Protein AF-A0A4V1SZ25-F1 (afdb_monomer)

pLDDT: mean 74.47, std 23.06, range [23.5, 96.88]

Nearest PDB structures (foldseek):
  5lcy-assembly1_C  TM=5.190E-01  e=9.975E-01  Salmonella enterica subsp. enterica serovar Typhimurium
  5fmn-assembly1_B  TM=4.444E-01  e=2.512E+00  Synechocystis sp. PCC 6803

Sequence (237 aa):
VPKLGFADAVLAENELTQKPSNAILMDMVHHNPGLPKTESKFLEPSFLKANGYIETEGLLVKTKNANEELEYQIKFEELGFDLIKKRVKTANIPFFALLLFDALYIGLLISAVIGHDPFRQQLYWLGSLLLFSILTIITYQNRNKDVVYLTGGQKVLELLLEKPDSKTVNEFIDSIHYAMRQHYKNKFLSFDSDTSFELRVNQLKWLKEIKALTEEEYKELLNATKTDNVIGFYRSN

Structure (mmCIF, N/CA/C/O backbone):
data_AF-A0A4V1SZ25-F1
#
_entry.id   AF-A0A4V1SZ25-F1
#
loop_
_atom_site.group_PDB
_atom_site.id
_atom_site.type_symbol
_atom_site.label_atom_id
_atom_site.label_alt_id
_atom_site.label_comp_id
_atom_site.label_asym_id
_atom_site.label_entity_id
_atom_site.label_seq_id
_atom_site.pdbx_PDB_ins_code
_atom_site.Cartn_x
_atom_site.Cartn_y
_atom_site.Cartn_z
_atom_site.occupancy
_atom_site.B_iso_or_equiv
_atom_site.auth_seq_id
_atom_site.auth_comp_id
_atom_site.auth_asym_id
_atom_site.auth_atom_id
_atom_site.pdbx_PDB_model_num
ATOM 1 N N . VAL A 1 1 ? -57.106 -53.049 -28.875 1.00 43.12 1 VAL A N 1
ATOM 2 C CA . VAL A 1 1 ? -56.523 -54.391 -28.638 1.00 43.12 1 VAL A CA 1
ATOM 3 C C . VAL A 1 1 ? -55.084 -54.203 -28.166 1.00 43.12 1 VAL A C 1
ATOM 5 O O . VAL A 1 1 ? -54.310 -53.643 -28.932 1.00 43.12 1 VAL A O 1
ATOM 8 N N . PRO A 1 2 ? -54.762 -54.545 -26.906 1.00 47.62 2 PRO A N 1
ATOM 9 C CA . PRO A 1 2 ? -53.464 -54.306 -26.270 1.00 47.62 2 PRO A CA 1
ATOM 10 C C . PRO A 1 2 ? -52.580 -55.569 -26.233 1.00 47.62 2 PRO A C 1
ATOM 12 O O . PRO A 1 2 ? -53.101 -56.680 -26.282 1.00 47.62 2 PRO A O 1
ATOM 15 N N . LYS A 1 3 ? -51.266 -55.390 -26.052 1.00 41.84 3 LYS A N 1
ATOM 16 C CA . LYS A 1 3 ? -50.340 -56.281 -25.310 1.00 41.84 3 LYS A CA 1
ATOM 17 C C . LYS A 1 3 ? -49.257 -55.355 -24.726 1.00 41.84 3 LYS A C 1
ATOM 19 O O . LYS A 1 3 ? -48.569 -54.715 -25.509 1.00 41.84 3 LYS A O 1
ATOM 24 N N . LEU A 1 4 ? -49.243 -54.967 -23.447 1.00 39.25 4 LEU A N 1
ATOM 25 C CA . LEU A 1 4 ? -49.003 -55.711 -22.195 1.00 39.25 4 LEU A CA 1
ATOM 26 C C . LEU A 1 4 ? -47.697 -56.521 -22.188 1.00 39.25 4 LEU A C 1
ATOM 28 O O . LEU A 1 4 ? -47.561 -57.496 -22.921 1.00 39.25 4 LEU A O 1
ATOM 32 N N . GLY A 1 5 ? -46.796 -56.091 -21.299 1.00 32.38 5 GLY A N 1
ATOM 33 C CA . GLY A 1 5 ? -45.536 -56.722 -20.909 1.00 32.38 5 GLY A CA 1
ATOM 34 C C . GLY A 1 5 ? -44.882 -55.975 -19.734 1.00 32.38 5 GLY A C 1
ATOM 35 O O . GLY A 1 5 ? -43.822 -55.388 -19.897 1.00 32.38 5 GLY A O 1
ATOM 36 N N . PHE A 1 6 ? -45.575 -55.944 -18.585 1.00 36.75 6 PHE A N 1
ATOM 37 C CA . PHE A 1 6 ? -44.983 -55.958 -17.226 1.00 36.75 6 PHE A CA 1
ATOM 38 C C . PHE A 1 6 ? -44.259 -57.318 -17.050 1.00 36.75 6 PHE A C 1
ATOM 40 O O . PHE A 1 6 ? -44.624 -58.251 -17.759 1.00 36.75 6 PHE A O 1
ATOM 47 N N . ALA A 1 7 ? -43.291 -57.607 -16.183 1.00 33.75 7 ALA A N 1
ATOM 48 C CA . ALA A 1 7 ? -42.649 -57.035 -14.999 1.00 33.75 7 ALA A CA 1
ATOM 49 C C . ALA A 1 7 ? -41.209 -57.645 -14.976 1.00 33.75 7 ALA A C 1
ATOM 51 O O . ALA A 1 7 ? -40.905 -58.510 -15.791 1.00 33.75 7 ALA A O 1
ATOM 52 N N . ASP A 1 8 ? -40.227 -57.172 -14.214 1.00 33.75 8 ASP A N 1
ATOM 53 C CA . ASP A 1 8 ? -40.052 -57.566 -12.815 1.00 33.75 8 ASP A CA 1
ATOM 54 C C . ASP A 1 8 ? -39.017 -56.664 -12.132 1.00 33.75 8 ASP A C 1
ATOM 56 O O . ASP A 1 8 ? -37.932 -56.399 -12.651 1.00 33.75 8 ASP A O 1
ATOM 60 N N . ALA A 1 9 ? -39.378 -56.226 -10.932 1.00 37.88 9 ALA A N 1
ATOM 61 C CA . ALA A 1 9 ? -38.520 -55.580 -9.958 1.00 37.88 9 ALA A CA 1
ATOM 62 C C . ALA A 1 9 ? -38.383 -56.521 -8.757 1.00 37.88 9 ALA A C 1
ATOM 64 O O . ALA A 1 9 ? -39.400 -56.825 -8.145 1.00 37.88 9 ALA A O 1
ATOM 65 N N . VAL A 1 10 ? -37.161 -56.931 -8.400 1.00 35.94 10 VAL A N 1
ATOM 66 C CA . VAL A 1 10 ? -36.773 -57.466 -7.074 1.00 35.94 10 VAL A CA 1
ATOM 67 C C . VAL A 1 10 ? -35.264 -57.190 -6.923 1.00 35.94 10 VAL A C 1
ATOM 69 O O . VAL A 1 10 ? -34.466 -57.710 -7.692 1.00 35.94 10 VAL A O 1
ATOM 72 N N . LEU A 1 11 ? -34.865 -56.138 -6.199 1.00 34.84 11 LEU A N 1
ATOM 73 C CA . LEU A 1 11 ? -34.382 -56.165 -4.805 1.00 34.84 11 LEU A CA 1
ATOM 74 C C . LEU A 1 11 ? -33.210 -57.130 -4.540 1.00 34.84 11 LEU A C 1
ATOM 76 O O . LEU A 1 11 ? -33.410 -58.332 -4.405 1.00 34.84 11 LEU A O 1
ATOM 80 N N . ALA A 1 12 ? -32.020 -56.561 -4.329 1.00 34.03 12 ALA A N 1
ATOM 81 C CA . ALA A 1 12 ? -31.024 -57.087 -3.396 1.00 34.03 12 ALA A CA 1
ATOM 82 C C . ALA A 1 12 ? -30.136 -55.935 -2.888 1.00 34.03 12 ALA A C 1
ATOM 84 O O . ALA A 1 12 ? -29.448 -55.268 -3.660 1.00 34.03 12 ALA A O 1
ATOM 85 N N . GLU A 1 13 ? -30.231 -55.686 -1.583 1.00 31.88 13 GLU A N 1
ATOM 86 C CA . GLU A 1 13 ? -29.345 -54.846 -0.776 1.00 31.88 13 GLU A CA 1
ATOM 87 C C . GLU A 1 13 ? -27.952 -55.478 -0.600 1.00 31.88 13 GLU A C 1
ATOM 89 O O . GLU A 1 13 ? -27.781 -56.684 -0.763 1.00 31.88 13 GLU A O 1
ATOM 94 N N . ASN A 1 14 ? -27.022 -54.641 -0.121 1.00 30.67 14 ASN A N 1
ATOM 95 C CA . ASN A 1 14 ? -25.716 -54.944 0.476 1.00 30.67 14 ASN A CA 1
ATOM 96 C C . ASN A 1 14 ? -24.579 -55.373 -0.464 1.00 30.67 14 ASN A C 1
ATOM 98 O O . ASN A 1 14 ? -24.452 -56.533 -0.824 1.00 30.67 14 ASN A O 1
ATOM 102 N N . GLU A 1 15 ? -23.622 -54.463 -0.677 1.00 33.19 15 GLU A N 1
ATOM 103 C CA . GLU A 1 15 ? -22.369 -54.563 0.082 1.00 33.19 15 GLU A CA 1
ATOM 104 C C . GLU A 1 15 ? -21.590 -53.241 0.108 1.00 33.19 15 GLU A C 1
ATOM 106 O O . GLU A 1 15 ? -21.398 -52.538 -0.884 1.00 33.19 15 GLU A O 1
ATOM 111 N N . LEU A 1 16 ? -21.176 -52.911 1.325 1.00 33.03 16 LEU A N 1
ATOM 112 C CA . LEU A 1 16 ? -20.435 -51.743 1.743 1.00 33.03 16 LEU A CA 1
ATOM 113 C C . LEU A 1 16 ? -18.947 -52.119 1.727 1.00 33.03 16 LEU A C 1
ATOM 115 O O . LEU A 1 16 ? -18.490 -52.834 2.613 1.00 33.03 16 LEU A O 1
ATOM 119 N N . THR A 1 17 ? -18.167 -51.623 0.767 1.00 33.00 17 THR A N 1
ATOM 120 C CA . THR A 1 17 ? -16.698 -51.653 0.874 1.00 33.00 17 THR A CA 1
ATOM 121 C C . THR A 1 17 ? -16.134 -50.256 0.703 1.00 33.00 17 THR A C 1
ATOM 123 O O . THR A 1 17 ? -16.034 -49.710 -0.396 1.00 33.00 17 THR A O 1
ATOM 126 N N . GLN A 1 18 ? -15.781 -49.692 1.854 1.00 33.16 18 GLN A N 1
ATOM 127 C CA . GLN A 1 18 ? -14.988 -48.490 2.029 1.00 33.16 18 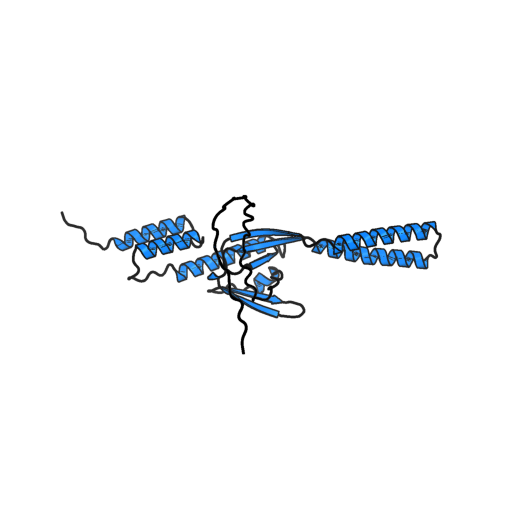GLN A CA 1
ATOM 128 C C . GLN A 1 18 ? -13.673 -48.577 1.241 1.00 33.16 18 GLN A C 1
ATOM 130 O O . GLN A 1 18 ? -12.928 -49.550 1.352 1.00 33.16 18 GLN A O 1
ATOM 135 N N . LYS A 1 19 ? -13.336 -47.502 0.526 1.00 31.38 19 LYS A N 1
ATOM 136 C CA . LYS A 1 19 ? -11.961 -47.194 0.122 1.00 31.38 19 LYS A CA 1
ATOM 137 C C . LYS A 1 19 ? -11.691 -45.718 0.436 1.00 31.38 19 LYS A C 1
ATOM 139 O O . LYS A 1 19 ? -12.483 -44.873 0.018 1.00 31.38 19 LYS A O 1
ATOM 144 N N . PRO A 1 20 ? -10.621 -45.382 1.178 1.00 30.28 20 PRO A N 1
ATOM 145 C CA . PRO A 1 20 ? -10.363 -44.013 1.594 1.00 30.28 20 PRO A CA 1
ATOM 146 C C . PRO A 1 20 ? -9.730 -43.254 0.426 1.00 30.28 20 PRO A C 1
ATOM 148 O O . PRO A 1 20 ? -8.616 -43.562 0.008 1.00 30.28 20 PRO A O 1
ATOM 151 N N . SER A 1 21 ? -10.440 -42.269 -0.120 1.00 29.73 21 SER A N 1
ATOM 152 C CA . SER A 1 21 ? -9.853 -41.308 -1.052 1.00 29.73 21 SER A CA 1
ATOM 153 C C . SER A 1 21 ? -9.716 -39.976 -0.338 1.00 29.73 21 SER A C 1
ATOM 155 O O . SER A 1 21 ? -10.693 -39.256 -0.170 1.00 29.73 21 SER A O 1
ATOM 157 N N . ASN A 1 22 ? -8.490 -39.726 0.119 1.00 30.81 22 ASN A N 1
ATOM 158 C CA . ASN A 1 22 ? -7.881 -38.438 0.436 1.00 30.81 22 ASN A CA 1
ATOM 159 C C . ASN A 1 22 ? -8.825 -37.231 0.370 1.00 30.81 22 ASN A C 1
ATOM 161 O O . ASN A 1 22 ? -9.164 -36.739 -0.707 1.00 30.81 22 ASN A O 1
ATOM 165 N N . ALA A 1 23 ? -9.170 -36.728 1.554 1.00 28.98 23 ALA A N 1
ATOM 166 C CA . ALA A 1 23 ? -9.721 -35.402 1.740 1.00 28.98 23 ALA A CA 1
ATOM 167 C C . ALA A 1 23 ? -8.756 -34.365 1.145 1.00 28.98 23 ALA A C 1
ATOM 169 O O . ALA A 1 23 ? -7.731 -34.034 1.737 1.00 28.98 23 ALA A O 1
ATOM 170 N N . ILE A 1 24 ? -9.091 -33.849 -0.035 1.00 27.38 24 ILE A N 1
ATOM 171 C CA . ILE A 1 24 ? -8.625 -32.535 -0.460 1.00 27.38 24 ILE A CA 1
ATOM 172 C C . ILE A 1 24 ? -9.657 -31.568 0.099 1.00 27.38 24 ILE A C 1
ATOM 174 O O . ILE A 1 24 ? -10.753 -31.418 -0.436 1.00 27.38 24 ILE A O 1
ATOM 178 N N . LEU A 1 25 ? -9.308 -30.972 1.234 1.00 23.50 25 LEU A N 1
ATOM 179 C CA . LEU A 1 25 ? -10.005 -29.833 1.801 1.00 23.50 25 LEU A CA 1
ATOM 180 C C . LEU A 1 25 ? -9.817 -28.681 0.805 1.00 23.50 25 LEU A C 1
ATOM 182 O O . LEU A 1 25 ? -8.794 -28.002 0.802 1.00 23.50 25 LEU A O 1
ATOM 186 N N . MET A 1 26 ? -10.758 -28.549 -0.133 1.00 23.81 26 MET A N 1
ATOM 187 C CA . MET A 1 26 ? -10.881 -27.349 -0.947 1.00 23.81 26 MET A CA 1
ATOM 188 C C . MET A 1 26 ? -11.307 -26.233 -0.005 1.00 23.81 26 MET A C 1
ATOM 190 O O . MET A 1 26 ? -12.474 -26.128 0.370 1.00 23.81 26 MET A O 1
ATOM 194 N N . ASP A 1 27 ? -10.328 -25.433 0.398 1.00 24.38 27 ASP A N 1
ATOM 195 C CA . ASP A 1 27 ? -10.550 -24.148 1.032 1.00 24.38 27 ASP A CA 1
ATOM 196 C C . ASP A 1 27 ? -11.267 -23.254 0.011 1.00 24.38 27 ASP A C 1
ATOM 198 O O . ASP A 1 27 ? -10.668 -22.662 -0.892 1.00 24.38 27 ASP A O 1
ATOM 202 N N . MET A 1 28 ? -12.599 -23.268 0.070 1.00 23.69 28 MET A N 1
ATOM 203 C CA . MET A 1 28 ? -13.446 -22.359 -0.682 1.00 23.69 28 MET A CA 1
ATOM 204 C C . MET A 1 28 ? -13.304 -20.976 -0.055 1.00 23.69 28 MET A C 1
ATOM 206 O O . MET A 1 28 ? -14.140 -20.539 0.731 1.00 23.69 28 MET A O 1
ATOM 210 N N . VAL A 1 29 ? -12.248 -20.260 -0.441 1.00 28.73 29 VAL A N 1
ATOM 211 C CA . VAL A 1 29 ? -12.205 -18.805 -0.309 1.00 28.73 29 VAL A CA 1
ATOM 212 C C . VAL A 1 29 ? -13.372 -18.285 -1.138 1.00 28.73 29 VAL A C 1
ATOM 214 O O . VAL A 1 29 ? -13.291 -18.275 -2.367 1.00 28.73 29 VAL A O 1
ATOM 217 N N . HIS A 1 30 ? -14.473 -17.912 -0.482 1.00 28.80 30 HIS A N 1
ATOM 218 C CA . HIS A 1 30 ? -15.632 -17.295 -1.118 1.00 28.80 30 HIS A CA 1
ATOM 219 C C . HIS A 1 30 ? -15.185 -16.060 -1.909 1.00 28.80 30 HIS A C 1
ATOM 221 O O . HIS A 1 30 ? -15.056 -14.955 -1.388 1.00 28.80 30 HIS A O 1
ATOM 227 N N . HIS A 1 31 ? -14.922 -16.269 -3.196 1.00 32.03 31 HIS A N 1
ATOM 228 C CA . HIS A 1 31 ? -14.740 -15.214 -4.169 1.00 32.03 31 HIS A CA 1
ATOM 229 C C . HIS A 1 31 ? -16.127 -14.654 -4.438 1.00 32.03 31 HIS A C 1
ATOM 231 O O . HIS A 1 31 ? -16.944 -15.316 -5.070 1.00 32.03 31 HIS A O 1
ATOM 237 N N . ASN A 1 32 ? -16.401 -13.462 -3.916 1.00 34.53 32 ASN A N 1
ATOM 238 C CA . ASN A 1 32 ? -17.619 -12.723 -4.213 1.00 34.53 32 ASN A CA 1
ATOM 239 C C . ASN A 1 32 ? -17.599 -12.319 -5.709 1.00 34.53 32 ASN A C 1
ATOM 241 O O . ASN A 1 32 ? -16.815 -11.441 -6.080 1.00 34.53 32 ASN A O 1
ATOM 245 N N . PRO A 1 33 ? -18.387 -12.957 -6.598 1.00 32.88 33 PRO A N 1
ATOM 246 C CA . PRO A 1 33 ? -18.196 -12.886 -8.046 1.00 32.88 33 PRO A CA 1
ATOM 247 C C . PRO A 1 33 ? -19.010 -11.742 -8.676 1.00 32.88 33 PRO A C 1
ATOM 249 O O . PRO A 1 33 ? -19.675 -11.936 -9.691 1.00 32.88 33 PRO A O 1
ATOM 252 N N . GLY A 1 34 ? -18.997 -10.556 -8.060 1.00 32.56 34 GLY A N 1
ATOM 253 C CA . GLY A 1 34 ? -19.865 -9.443 -8.472 1.00 32.56 34 GLY A CA 1
ATOM 254 C C . GLY A 1 34 ? -19.295 -8.036 -8.315 1.00 32.56 34 GLY A C 1
ATOM 255 O O . GLY A 1 34 ? -19.927 -7.086 -8.766 1.00 32.56 34 GLY A O 1
ATOM 256 N N . LEU A 1 35 ? -18.112 -7.871 -7.721 1.00 34.12 35 LEU A N 1
ATOM 257 C CA . LEU A 1 35 ? -17.427 -6.580 -7.721 1.00 34.12 35 LEU A CA 1
ATOM 258 C C . LEU A 1 35 ? -16.406 -6.585 -8.862 1.00 34.12 35 LEU A C 1
ATOM 260 O O . LEU A 1 35 ? -15.679 -7.577 -8.999 1.00 34.12 35 LEU A O 1
ATOM 264 N N . PRO A 1 36 ? -16.337 -5.529 -9.702 1.00 30.47 36 PRO A N 1
ATOM 265 C CA . PRO A 1 36 ? -15.218 -5.393 -10.621 1.00 30.47 36 PRO A CA 1
ATOM 266 C C . PRO A 1 36 ? -13.950 -5.565 -9.792 1.00 30.47 36 PRO A C 1
ATOM 268 O O . PRO A 1 36 ? -13.885 -5.058 -8.672 1.00 30.47 36 PRO A O 1
ATOM 271 N N . LYS A 1 37 ? -12.975 -6.320 -10.310 1.00 35.06 37 LYS A N 1
ATOM 272 C CA . LYS A 1 37 ? -11.618 -6.310 -9.765 1.00 35.06 37 LYS A CA 1
ATOM 273 C C . LYS A 1 37 ? -11.200 -4.846 -9.754 1.00 35.06 37 LYS A C 1
ATOM 275 O O . LYS A 1 37 ? -10.766 -4.329 -10.780 1.00 35.06 37 LYS A O 1
ATOM 280 N N . THR A 1 38 ? -11.397 -4.160 -8.637 1.00 35.50 38 THR A N 1
ATOM 281 C CA . THR A 1 38 ? -10.770 -2.884 -8.386 1.00 35.50 38 THR A CA 1
ATOM 282 C C . THR A 1 38 ? -9.312 -3.257 -8.292 1.00 35.50 38 THR A C 1
ATOM 284 O O . THR A 1 38 ? -8.837 -3.744 -7.272 1.00 35.50 38 THR A O 1
ATOM 287 N N . GLU A 1 39 ? -8.629 -3.159 -9.431 1.00 31.80 39 GLU A N 1
ATOM 288 C CA . GLU A 1 39 ? -7.191 -3.015 -9.460 1.00 31.80 39 GLU A CA 1
ATOM 289 C C . GLU A 1 39 ? -6.908 -1.847 -8.521 1.00 31.80 39 GLU A C 1
ATOM 291 O O . GLU A 1 39 ? -7.087 -0.685 -8.883 1.00 31.80 39 GLU A O 1
ATOM 296 N N . SER A 1 40 ? -6.571 -2.166 -7.279 1.00 40.75 40 SER A N 1
ATOM 297 C CA . SER A 1 40 ? -6.056 -1.282 -6.246 1.00 40.75 40 SER A CA 1
ATOM 298 C C . SER A 1 40 ? -4.740 -0.717 -6.759 1.00 40.75 40 SER A C 1
ATOM 300 O O . SER A 1 40 ? -3.636 -1.156 -6.441 1.00 40.75 40 SER A O 1
ATOM 302 N N . LYS A 1 41 ? -4.862 0.232 -7.681 1.00 46.72 41 LYS A N 1
ATOM 303 C CA . LYS A 1 41 ? -3.744 0.881 -8.335 1.00 46.72 41 LYS A CA 1
ATOM 304 C C . LYS A 1 41 ? -3.167 1.887 -7.358 1.00 46.72 41 LYS A C 1
ATOM 306 O O . LYS A 1 41 ? -3.647 3.005 -7.237 1.00 46.72 41 LYS A O 1
ATOM 311 N N . PHE A 1 42 ? -2.137 1.405 -6.668 1.00 49.22 42 PHE A N 1
ATOM 312 C CA . PHE A 1 42 ? -0.990 2.135 -6.143 1.00 49.22 42 PHE A CA 1
ATOM 313 C C . PHE A 1 42 ? -1.277 3.597 -5.785 1.00 49.22 42 PHE A C 1
ATOM 315 O O . PHE A 1 42 ? -1.033 4.503 -6.581 1.00 49.22 42 PHE A O 1
ATOM 322 N N . LEU A 1 43 ? -1.739 3.826 -4.558 1.00 50.78 43 LEU A N 1
ATOM 323 C CA . LEU A 1 43 ? -1.798 5.170 -3.997 1.00 50.78 43 LEU A CA 1
ATOM 324 C C . LEU A 1 43 ? -0.362 5.646 -3.745 1.00 50.78 43 LEU A C 1
ATOM 326 O O . LEU A 1 43 ? 0.340 5.078 -2.910 1.00 50.78 43 LEU A O 1
ATOM 330 N N . GLU A 1 44 ? 0.101 6.647 -4.498 1.00 48.62 44 GLU A N 1
ATOM 331 C CA . GLU A 1 44 ? 1.373 7.325 -4.230 1.00 48.62 44 GLU A CA 1
ATOM 332 C C . GLU A 1 44 ? 1.206 8.252 -3.006 1.00 48.62 44 GLU A C 1
ATOM 334 O O . GLU A 1 44 ? 0.376 9.149 -3.030 1.00 48.62 44 GLU A O 1
ATOM 339 N N . PRO A 1 45 ? 1.970 8.116 -1.915 1.00 45.16 45 PRO A N 1
ATOM 340 C CA . PRO A 1 45 ? 1.767 8.927 -0.709 1.00 45.16 45 PRO A CA 1
ATOM 341 C C . PRO A 1 45 ? 2.184 10.397 -0.784 1.00 45.16 45 PRO A C 1
ATOM 343 O O . PRO A 1 45 ? 1.736 11.187 0.045 1.00 45.16 45 PRO A O 1
ATOM 346 N N . SER A 1 46 ? 2.937 10.818 -1.806 1.00 44.06 46 SER A N 1
ATOM 347 C CA . SER A 1 46 ? 3.041 12.244 -2.159 1.00 44.06 46 SER A CA 1
ATOM 348 C C . SER A 1 46 ? 1.673 12.829 -2.548 1.00 44.06 46 SER A C 1
ATOM 350 O O . SER A 1 46 ? 1.430 14.015 -2.343 1.00 44.06 46 SER A O 1
ATOM 352 N N . PHE A 1 47 ? 0.755 11.984 -3.025 1.00 46.66 47 PHE A N 1
ATOM 353 C CA . PHE A 1 47 ? -0.656 12.288 -3.248 1.00 46.66 47 PHE A CA 1
ATOM 354 C C . PHE A 1 47 ? -1.479 12.202 -1.950 1.00 46.66 47 PHE A C 1
ATOM 356 O O . PHE A 1 47 ? -2.437 12.947 -1.795 1.00 46.66 47 PHE A O 1
ATOM 363 N N . LEU A 1 48 ? -1.105 11.359 -0.980 1.00 50.91 48 LEU A N 1
ATOM 364 C CA . LEU A 1 48 ? -1.870 11.152 0.263 1.00 50.91 48 LEU A CA 1
ATOM 365 C C . LEU A 1 48 ? -1.806 12.344 1.227 1.00 50.91 48 LEU A C 1
ATOM 367 O O . LEU A 1 48 ? -2.794 12.625 1.895 1.00 50.91 48 LEU A O 1
ATOM 371 N N . LYS A 1 49 ? -0.711 13.116 1.237 1.00 48.81 49 LYS A N 1
ATOM 372 C CA . LYS A 1 49 ? -0.635 14.363 2.024 1.00 48.81 49 LYS A CA 1
ATOM 373 C C . LYS A 1 49 ? -1.445 15.521 1.413 1.00 48.81 49 LYS A C 1
ATOM 375 O O . LYS A 1 49 ? -1.741 16.481 2.115 1.00 48.81 49 LYS A O 1
ATOM 380 N N . ALA A 1 50 ? -1.788 15.433 0.124 1.00 44.03 50 ALA A N 1
ATOM 381 C CA . ALA A 1 50 ? -2.539 16.456 -0.607 1.00 44.03 50 ALA A CA 1
ATOM 382 C C . ALA A 1 50 ? -4.011 16.074 -0.876 1.00 44.03 50 ALA A C 1
ATOM 384 O O . ALA A 1 50 ? -4.838 16.970 -0.987 1.00 44.03 50 ALA A O 1
ATOM 385 N N . ASN A 1 51 ? -4.339 14.776 -0.967 1.00 44.94 51 ASN A N 1
ATOM 386 C CA . ASN A 1 51 ? -5.628 14.278 -1.474 1.00 44.94 51 ASN A CA 1
ATOM 387 C C . ASN A 1 51 ? -6.218 13.077 -0.701 1.00 44.94 51 ASN A C 1
ATOM 389 O O . ASN A 1 51 ? -7.319 12.639 -1.034 1.00 44.94 51 ASN A O 1
ATOM 393 N N . GLY A 1 52 ? -5.509 12.507 0.284 1.00 53.72 52 GLY A N 1
ATOM 394 C CA . GLY A 1 52 ? -6.040 11.457 1.159 1.00 53.72 52 GLY A CA 1
ATOM 395 C C . GLY A 1 52 ? -6.684 12.087 2.387 1.00 53.72 52 GLY A C 1
ATOM 396 O O . GLY A 1 52 ? -5.998 12.356 3.371 1.00 53.72 52 GLY A O 1
ATOM 397 N N . TYR A 1 53 ? -7.985 12.365 2.327 1.00 67.62 53 TYR A N 1
ATOM 398 C CA . TYR A 1 53 ? -8.695 12.953 3.459 1.00 67.62 53 TYR A CA 1
ATOM 399 C C . TYR A 1 53 ? -9.081 11.833 4.429 1.00 67.62 53 TYR A C 1
ATOM 401 O O . TYR A 1 53 ? -9.917 10.981 4.123 1.00 67.62 53 TYR A O 1
ATOM 409 N N . ILE A 1 54 ? -8.419 11.808 5.588 1.00 77.81 54 ILE A N 1
ATOM 410 C CA . ILE A 1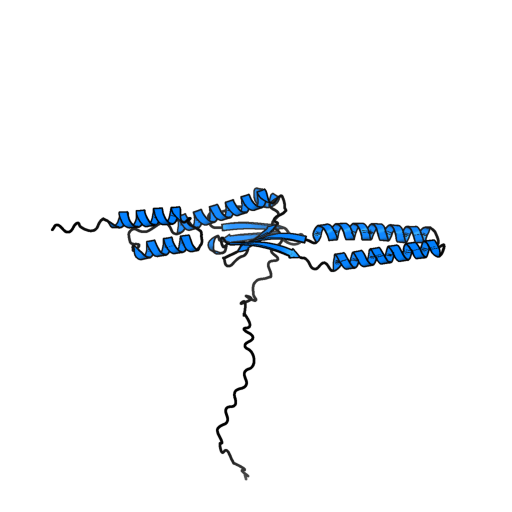 54 ? -8.905 11.064 6.750 1.00 77.81 54 ILE A CA 1
ATOM 411 C C . ILE A 1 54 ? -10.108 11.849 7.268 1.00 77.81 54 ILE A C 1
ATOM 413 O O . ILE A 1 54 ? -9.958 12.943 7.813 1.00 77.81 54 ILE A O 1
ATOM 417 N N . GLU A 1 55 ? -11.296 11.311 7.044 1.00 81.75 55 GLU A N 1
ATOM 418 C CA . GLU A 1 55 ? -12.545 11.873 7.537 1.00 81.75 55 GLU A CA 1
ATOM 419 C C . GLU A 1 55 ? -12.913 11.236 8.880 1.00 81.75 55 GLU A C 1
ATOM 421 O O . GLU A 1 55 ? -12.229 10.344 9.384 1.00 81.75 55 GLU A O 1
ATOM 426 N N . THR A 1 56 ? -13.997 11.704 9.495 1.00 80.50 56 THR A N 1
ATOM 427 C CA . THR A 1 56 ? -14.436 11.208 10.805 1.00 80.50 56 THR A CA 1
ATOM 428 C C . THR A 1 56 ? -14.886 9.751 10.769 1.00 80.50 56 THR A C 1
ATOM 430 O O . THR A 1 56 ? -14.658 9.036 11.736 1.00 80.50 56 THR A O 1
ATOM 433 N N . GLU A 1 57 ? -15.499 9.310 9.668 1.00 83.75 57 GLU A N 1
ATOM 434 C CA . GLU A 1 57 ? -16.111 7.977 9.548 1.00 83.75 57 GLU A CA 1
ATOM 435 C C . GLU A 1 57 ? -15.361 7.042 8.586 1.00 83.75 57 GLU A C 1
ATOM 437 O O . GLU A 1 57 ? -15.681 5.854 8.473 1.00 83.75 57 GLU A O 1
ATOM 442 N N . GLY A 1 58 ? -14.364 7.556 7.867 1.00 86.88 58 GLY A N 1
ATOM 443 C CA . GLY A 1 58 ? -13.685 6.781 6.844 1.00 86.88 58 GLY A CA 1
ATOM 444 C C . GLY A 1 58 ? -12.511 7.484 6.185 1.00 86.88 58 GLY A C 1
ATOM 445 O O . GLY A 1 58 ? -12.111 8.593 6.532 1.00 86.88 58 GLY A O 1
ATOM 446 N N . LEU A 1 59 ? -11.952 6.793 5.203 1.00 86.75 59 LEU A N 1
ATOM 447 C CA . LEU A 1 59 ? -10.848 7.243 4.380 1.00 86.75 59 LEU A CA 1
ATOM 448 C C . LEU A 1 59 ? -11.355 7.548 2.972 1.00 86.75 59 LEU A C 1
ATOM 450 O O . LEU A 1 59 ? -11.844 6.651 2.280 1.00 86.75 59 LEU A O 1
ATOM 454 N N . LEU A 1 60 ? -11.199 8.793 2.529 1.00 84.50 60 LEU A N 1
ATOM 455 C CA . LEU A 1 60 ? -11.474 9.176 1.151 1.00 84.50 60 LEU A CA 1
ATOM 456 C C . LEU A 1 60 ? -10.264 8.846 0.274 1.00 84.50 60 LEU A C 1
ATOM 458 O O . LEU A 1 60 ? -9.157 9.348 0.485 1.00 84.50 60 LEU A O 1
ATOM 462 N N . VAL A 1 61 ? -10.481 7.993 -0.720 1.00 81.56 61 VAL A N 1
ATOM 463 C CA . VAL A 1 61 ? -9.452 7.516 -1.637 1.00 81.56 61 VAL A CA 1
ATOM 464 C C . VAL A 1 61 ? -9.756 8.026 -3.038 1.00 81.56 61 VAL A C 1
ATOM 466 O O . VAL A 1 61 ? -10.769 7.676 -3.641 1.00 81.56 61 VAL A O 1
ATOM 469 N N . LYS A 1 62 ? -8.842 8.836 -3.575 1.00 76.69 62 LYS A N 1
ATOM 470 C CA . LYS A 1 62 ? -8.874 9.307 -4.963 1.00 76.69 62 LYS A CA 1
ATOM 471 C C . LYS A 1 62 ? -7.790 8.598 -5.764 1.00 76.69 62 LYS A C 1
ATOM 473 O O . LYS A 1 62 ? -6.613 8.650 -5.414 1.00 76.69 62 LYS A O 1
ATOM 478 N N . THR A 1 63 ? -8.188 7.950 -6.848 1.00 73.88 63 THR A N 1
ATOM 479 C CA . THR A 1 63 ? -7.298 7.280 -7.799 1.00 73.88 63 THR A CA 1
ATOM 480 C C . THR A 1 63 ? -7.476 7.902 -9.173 1.00 73.88 63 THR A C 1
ATOM 482 O O . THR A 1 63 ? -8.597 8.095 -9.635 1.00 73.88 63 THR A O 1
ATOM 485 N N . LYS A 1 64 ? -6.367 8.225 -9.839 1.00 72.50 64 LYS A N 1
ATOM 486 C CA . LYS A 1 64 ? -6.379 8.789 -11.188 1.00 72.50 64 LYS A CA 1
ATOM 487 C C . LYS A 1 64 ? -5.665 7.849 -12.147 1.00 72.50 64 LYS A C 1
ATOM 489 O O . LYS A 1 64 ? -4.466 7.617 -12.025 1.00 72.50 64 LYS A O 1
ATOM 494 N N . ASN A 1 65 ? -6.410 7.333 -13.112 1.00 70.00 65 ASN A N 1
ATOM 495 C CA . ASN A 1 65 ? -5.916 6.574 -14.248 1.00 70.00 65 ASN A CA 1
ATOM 496 C C . ASN A 1 65 ? -5.945 7.433 -15.515 1.00 70.00 65 ASN A C 1
ATOM 498 O O . ASN A 1 65 ? -6.620 8.456 -15.584 1.00 70.00 65 ASN A O 1
ATOM 502 N N . ALA A 1 66 ? -5.240 6.976 -16.554 1.00 75.00 66 ALA A N 1
ATOM 503 C CA . ALA A 1 66 ? -5.276 7.612 -17.873 1.00 75.00 66 ALA A CA 1
ATOM 504 C C . ALA A 1 66 ? -6.695 7.670 -18.475 1.00 75.00 66 ALA A C 1
ATOM 506 O O . ALA A 1 66 ? -6.973 8.554 -19.278 1.00 75.00 66 ALA A O 1
ATOM 507 N N . ASN A 1 67 ? -7.574 6.749 -18.065 1.00 75.06 67 ASN A N 1
ATOM 508 C CA . ASN A 1 67 ? -8.934 6.630 -18.589 1.00 75.06 67 ASN A CA 1
ATOM 509 C C . ASN A 1 67 ? -10.015 7.104 -17.607 1.00 75.06 67 ASN A C 1
ATOM 511 O O . ASN A 1 67 ? -11.102 7.455 -18.050 1.00 75.06 67 ASN A O 1
ATOM 515 N N . GLU A 1 68 ? -9.750 7.090 -16.297 1.00 73.62 68 GLU A N 1
ATOM 516 C CA . GLU A 1 68 ? -10.780 7.297 -15.272 1.00 73.62 68 GLU A CA 1
ATOM 517 C C . GLU A 1 68 ? -10.198 7.957 -14.022 1.00 73.62 68 GLU A C 1
ATOM 519 O O . GLU A 1 68 ? -9.095 7.626 -13.589 1.00 73.62 68 GLU A O 1
ATOM 524 N N . GLU A 1 69 ? -10.962 8.859 -13.416 1.00 80.69 69 GLU A N 1
ATOM 525 C CA . GLU A 1 69 ? -10.709 9.390 -12.080 1.00 80.69 69 GLU A CA 1
ATOM 526 C C . GLU A 1 69 ? -11.776 8.809 -11.152 1.00 80.69 69 GLU A C 1
ATOM 528 O O . GLU A 1 69 ? -12.967 9.059 -11.329 1.00 80.69 69 GLU A O 1
ATOM 533 N N . LEU A 1 70 ? -11.349 7.959 -10.222 1.00 79.56 70 LEU A N 1
ATOM 534 C CA . LEU A 1 70 ? -12.223 7.226 -9.320 1.00 79.56 70 LEU A CA 1
ATOM 535 C C . LEU A 1 70 ? -11.979 7.699 -7.892 1.00 79.56 70 LEU A C 1
ATOM 537 O O . LEU A 1 70 ? -10.889 7.544 -7.340 1.00 79.56 70 LEU A O 1
ATOM 541 N N . GLU A 1 71 ? -13.024 8.267 -7.309 1.00 82.62 71 GLU A N 1
ATOM 542 C CA . GLU A 1 71 ? -13.080 8.724 -5.929 1.00 82.62 71 GLU A CA 1
ATOM 543 C C . GLU A 1 71 ? -14.077 7.856 -5.167 1.00 82.62 71 GLU A C 1
ATOM 545 O O . GLU A 1 71 ? -15.226 7.697 -5.579 1.00 82.62 71 GLU A O 1
ATOM 550 N N . TYR A 1 72 ? -13.625 7.251 -4.074 1.00 83.00 72 TYR A N 1
ATOM 551 C CA . TYR A 1 72 ? -14.459 6.408 -3.232 1.00 83.00 72 TYR A CA 1
ATOM 552 C C . TYR A 1 72 ? -14.062 6.551 -1.770 1.00 83.00 72 TYR A C 1
ATOM 554 O O . TYR A 1 72 ? -12.896 6.743 -1.432 1.00 83.00 72 TYR A O 1
ATOM 562 N N . GLN A 1 73 ? -15.049 6.429 -0.892 1.00 86.31 73 GLN A N 1
ATOM 563 C CA . GLN A 1 73 ? -14.847 6.454 0.548 1.00 86.31 73 GLN A CA 1
ATOM 564 C C . GLN A 1 73 ? -14.833 5.018 1.079 1.00 86.31 73 GLN A C 1
ATOM 566 O O . GLN A 1 73 ? -15.689 4.195 0.735 1.00 86.31 73 GLN A O 1
ATOM 571 N N . ILE A 1 74 ? -13.847 4.702 1.911 1.00 88.50 74 ILE A N 1
ATOM 572 C CA . ILE A 1 74 ? -13.759 3.438 2.637 1.00 88.50 74 ILE A CA 1
ATOM 573 C C . ILE A 1 74 ? -14.108 3.719 4.092 1.00 88.50 74 ILE A C 1
ATOM 575 O O . ILE A 1 74 ? -13.398 4.468 4.757 1.00 88.50 74 ILE A O 1
ATOM 579 N N . LYS A 1 75 ? -15.178 3.114 4.604 1.00 91.44 75 LYS A N 1
ATOM 580 C CA . LYS A 1 75 ? -15.551 3.272 6.014 1.00 91.44 75 LYS A CA 1
ATOM 581 C C . LYS A 1 75 ? -14.519 2.608 6.916 1.00 91.44 75 LYS A C 1
ATOM 583 O O . LYS A 1 75 ? -13.982 1.557 6.561 1.00 91.44 75 LYS A O 1
ATOM 588 N N . PHE A 1 76 ? -14.268 3.174 8.093 1.00 90.94 76 PHE A N 1
ATOM 589 C CA . PHE A 1 76 ? -13.317 2.573 9.030 1.00 90.94 76 PHE A CA 1
ATOM 590 C C . PHE A 1 76 ? -13.742 1.178 9.489 1.00 90.94 76 PHE A C 1
ATOM 592 O O . PHE A 1 76 ? -12.877 0.350 9.737 1.00 90.94 76 PHE A O 1
ATOM 599 N N . GLU A 1 77 ? -15.041 0.874 9.509 1.00 89.94 77 GLU A N 1
ATOM 600 C CA . GLU A 1 77 ? -15.552 -0.465 9.819 1.00 89.94 77 GLU A CA 1
ATOM 601 C C . GLU A 1 77 ? -15.272 -1.511 8.738 1.00 89.94 77 GLU A C 1
ATOM 603 O O . GLU A 1 77 ? -15.326 -2.711 9.001 1.00 89.94 77 GLU A O 1
ATOM 608 N N . GLU A 1 78 ? -14.988 -1.070 7.514 1.00 88.88 78 GLU A N 1
ATOM 609 C CA . GLU A 1 78 ? -14.627 -1.952 6.407 1.00 88.88 78 GLU A CA 1
ATOM 610 C C . GLU A 1 78 ? -13.113 -2.198 6.349 1.00 88.88 78 GLU A C 1
ATOM 612 O O . GLU A 1 78 ? -12.685 -3.117 5.649 1.00 88.88 78 GLU A O 1
ATOM 617 N N . LEU A 1 79 ? -12.315 -1.417 7.086 1.00 88.25 79 LEU A N 1
ATOM 618 C CA . LEU A 1 79 ? -10.867 -1.564 7.223 1.00 88.25 79 LEU A CA 1
ATOM 619 C C . LEU A 1 79 ? -10.526 -2.325 8.507 1.00 88.25 79 LEU A C 1
ATOM 621 O O . LEU A 1 79 ? -11.205 -2.203 9.521 1.00 88.25 79 LEU A O 1
ATOM 625 N N . GLY A 1 80 ? -9.446 -3.100 8.478 1.00 87.94 80 GLY A N 1
ATOM 626 C CA . GLY A 1 80 ? -8.897 -3.719 9.684 1.00 87.94 80 GLY A CA 1
ATOM 627 C C . GLY A 1 80 ? -7.590 -3.064 10.121 1.00 87.94 80 GLY A C 1
ATOM 628 O O . GLY A 1 80 ? -7.029 -2.233 9.412 1.00 87.94 80 GLY A O 1
ATOM 629 N N . PHE A 1 81 ? -7.106 -3.459 11.298 1.00 89.75 81 PHE A N 1
ATOM 630 C CA . PHE A 1 81 ? -5.857 -2.967 11.897 1.00 89.75 81 PHE A CA 1
ATOM 631 C C . PHE A 1 81 ? -4.631 -3.834 11.562 1.00 89.75 81 PHE A C 1
ATOM 633 O O . PHE A 1 81 ? -3.548 -3.634 12.118 1.00 89.75 81 PHE A O 1
ATOM 640 N N . ASP A 1 82 ? -4.790 -4.852 10.715 1.00 89.12 82 ASP A N 1
ATOM 641 C CA . ASP A 1 82 ? -3.713 -5.781 10.397 1.00 89.12 82 ASP A CA 1
ATOM 642 C C . ASP A 1 82 ? -2.879 -5.269 9.226 1.00 89.12 82 ASP A C 1
ATOM 644 O O . ASP A 1 82 ? -3.397 -4.809 8.211 1.00 89.12 82 ASP A O 1
ATOM 648 N N . LEU A 1 83 ? -1.558 -5.385 9.355 1.00 88.06 83 LEU A N 1
ATOM 649 C CA . LEU A 1 83 ? -0.608 -4.976 8.327 1.00 88.06 83 LEU A CA 1
ATOM 650 C C . LEU A 1 83 ? 0.106 -6.194 7.759 1.00 88.06 83 LEU A C 1
ATOM 652 O O . LEU A 1 83 ? 0.824 -6.896 8.473 1.00 88.06 83 LEU A O 1
ATOM 656 N N . ILE A 1 84 ? -0.028 -6.407 6.453 1.00 88.81 84 ILE A N 1
ATOM 657 C CA . ILE A 1 84 ? 0.714 -7.437 5.726 1.00 88.81 84 ILE A CA 1
ATOM 658 C C . ILE A 1 84 ? 1.679 -6.750 4.767 1.00 88.81 84 ILE A C 1
ATOM 660 O O . ILE A 1 84 ? 1.279 -6.103 3.801 1.00 88.81 84 ILE A O 1
ATOM 664 N N . LYS A 1 85 ? 2.980 -6.916 5.012 1.00 86.56 85 LYS A N 1
ATOM 665 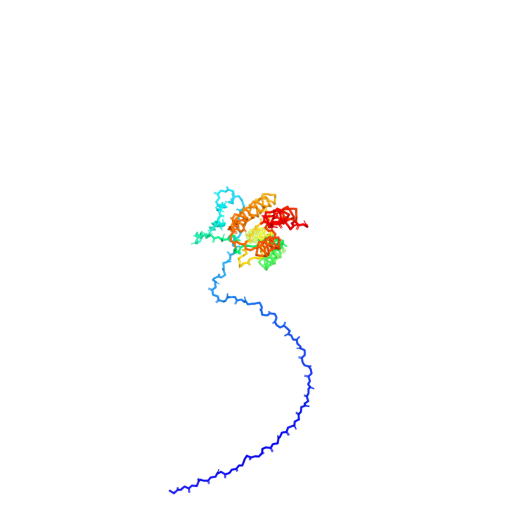C CA . LYS A 1 85 ? 4.024 -6.502 4.069 1.00 86.56 85 LYS A CA 1
ATOM 666 C C . LYS A 1 85 ? 4.238 -7.624 3.069 1.00 86.56 85 LYS A C 1
ATOM 668 O O . LYS A 1 85 ? 4.556 -8.749 3.454 1.00 86.56 85 LYS A O 1
ATOM 673 N N . LYS A 1 86 ? 4.078 -7.333 1.783 1.00 84.19 86 LYS A N 1
ATOM 674 C CA . LYS A 1 86 ? 4.260 -8.321 0.722 1.00 84.19 86 LYS A CA 1
ATOM 675 C C . LYS A 1 86 ? 5.071 -7.706 -0.406 1.00 84.19 86 LYS A C 1
ATOM 677 O O . LYS A 1 86 ? 4.853 -6.578 -0.829 1.00 84.19 86 LYS A O 1
ATOM 682 N N . ARG A 1 87 ? 6.009 -8.487 -0.926 1.00 78.25 87 ARG A N 1
ATOM 683 C CA . ARG A 1 87 ? 6.727 -8.148 -2.151 1.00 78.25 87 ARG A CA 1
ATOM 684 C C . ARG A 1 87 ? 5.957 -8.724 -3.327 1.00 78.25 87 ARG A C 1
ATOM 686 O O . ARG A 1 87 ? 5.892 -9.948 -3.476 1.00 78.25 87 ARG A O 1
ATOM 693 N N . VAL A 1 88 ? 5.363 -7.870 -4.156 1.00 77.31 88 VAL A N 1
ATOM 694 C CA . VAL A 1 88 ? 4.688 -8.331 -5.372 1.00 77.31 88 VAL A CA 1
ATOM 695 C C . VAL A 1 88 ? 5.753 -8.558 -6.435 1.00 77.31 88 VAL A C 1
ATOM 697 O O . VAL A 1 88 ? 6.364 -7.626 -6.956 1.00 77.31 88 VAL A O 1
ATOM 700 N N . LYS A 1 89 ? 6.001 -9.836 -6.730 1.00 70.62 89 LYS A N 1
ATOM 701 C CA . LYS A 1 89 ? 6.815 -10.251 -7.870 1.00 70.62 89 LYS A CA 1
ATOM 702 C C . LYS A 1 89 ? 5.920 -10.207 -9.101 1.00 70.62 89 LYS A C 1
ATOM 704 O O . LYS A 1 89 ? 5.120 -11.117 -9.309 1.00 70.62 89 LYS A O 1
ATOM 709 N N . THR A 1 90 ? 6.028 -9.148 -9.893 1.00 67.88 90 THR A N 1
ATOM 710 C CA . THR A 1 90 ? 5.353 -9.104 -11.194 1.00 67.88 90 THR A CA 1
ATOM 711 C C . THR A 1 90 ? 5.914 -10.226 -12.069 1.00 67.88 90 THR A C 1
ATOM 713 O O . THR A 1 90 ? 7.083 -10.600 -11.939 1.00 67.88 90 THR A O 1
ATOM 716 N N . ALA A 1 91 ? 5.094 -10.810 -12.943 1.00 67.44 91 ALA A N 1
ATOM 717 C CA . ALA A 1 91 ? 5.588 -11.778 -13.912 1.00 67.44 91 ALA A CA 1
ATOM 718 C C . ALA A 1 91 ? 6.690 -11.113 -14.753 1.00 67.44 91 ALA A C 1
ATOM 720 O O . ALA A 1 91 ? 6.443 -10.173 -15.500 1.00 67.44 91 ALA A O 1
ATOM 721 N N . ASN A 1 92 ? 7.921 -11.602 -14.618 1.00 77.50 92 ASN A N 1
ATOM 722 C CA . ASN A 1 92 ? 9.121 -10.996 -15.209 1.00 77.50 92 ASN A CA 1
ATOM 723 C C . ASN A 1 92 ? 9.278 -11.303 -16.708 1.00 77.50 92 ASN A C 1
ATOM 725 O O . ASN A 1 92 ? 10.348 -11.102 -17.275 1.00 77.50 92 ASN A O 1
ATOM 729 N N . ILE A 1 93 ? 8.223 -11.827 -17.334 1.00 85.62 93 ILE A N 1
ATOM 730 C CA . ILE A 1 93 ? 8.184 -12.265 -18.729 1.00 85.62 93 ILE A CA 1
ATOM 731 C C . ILE A 1 93 ? 8.663 -11.165 -19.692 1.00 85.62 93 ILE A C 1
ATOM 733 O O . ILE A 1 93 ? 9.566 -11.463 -20.471 1.00 85.62 93 ILE A O 1
ATOM 737 N N . PRO A 1 94 ? 8.167 -9.908 -19.641 1.00 88.06 94 PRO A N 1
ATOM 738 C CA . PRO A 1 94 ? 8.624 -8.880 -20.577 1.00 88.06 94 PRO A CA 1
ATOM 739 C C . PRO A 1 94 ? 10.106 -8.542 -20.393 1.00 88.06 94 PRO A C 1
ATOM 741 O O . PRO A 1 94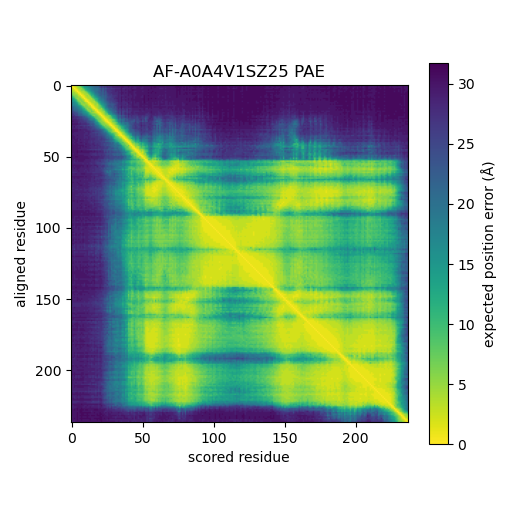 ? 10.808 -8.363 -21.379 1.00 88.06 94 PRO A O 1
ATOM 744 N N . PHE A 1 95 ? 10.606 -8.526 -19.153 1.00 90.50 95 PHE A N 1
ATOM 745 C CA . PHE A 1 95 ? 12.025 -8.287 -18.883 1.00 90.50 95 PHE A CA 1
ATOM 746 C C . PHE A 1 95 ? 12.908 -9.380 -19.503 1.00 90.50 95 PHE A C 1
ATOM 748 O O . PHE A 1 95 ? 13.877 -9.075 -20.191 1.00 90.50 95 PHE A O 1
ATOM 755 N N . PHE A 1 96 ? 12.559 -10.656 -19.307 1.00 91.69 96 PHE A N 1
ATOM 756 C CA . PHE A 1 96 ? 13.320 -11.763 -19.893 1.00 91.69 96 PHE A CA 1
ATOM 757 C C . PHE A 1 96 ? 13.204 -11.820 -21.420 1.00 91.69 96 PHE A C 1
ATOM 759 O O . PHE A 1 96 ? 14.183 -12.153 -22.083 1.00 91.69 96 PHE A O 1
ATOM 766 N N . ALA A 1 97 ? 12.044 -11.469 -21.981 1.00 93.00 97 ALA A N 1
ATOM 767 C CA . ALA A 1 97 ? 11.865 -11.369 -23.426 1.00 93.00 97 ALA A CA 1
ATOM 768 C C . ALA A 1 97 ? 12.763 -10.277 -24.028 1.00 93.00 97 ALA A C 1
ATOM 770 O O . ALA A 1 97 ? 13.446 -10.530 -25.015 1.00 93.00 97 ALA A O 1
ATOM 771 N N . LEU A 1 98 ? 12.814 -9.093 -23.408 1.00 94.50 98 LEU A N 1
ATOM 772 C CA . LEU A 1 98 ? 13.686 -8.001 -23.847 1.00 94.50 98 LEU A CA 1
ATOM 773 C C . LEU A 1 98 ? 15.171 -8.371 -23.737 1.00 94.50 98 LEU A C 1
ATOM 775 O O . LEU A 1 98 ? 15.921 -8.143 -24.678 1.00 94.50 98 LEU A O 1
ATOM 779 N N . LEU A 1 99 ? 15.573 -9.046 -22.657 1.00 94.69 99 LEU A N 1
ATOM 780 C CA . LEU A 1 99 ? 16.944 -9.543 -22.489 1.00 94.69 99 LEU A CA 1
ATOM 781 C C . LEU A 1 99 ? 17.323 -10.551 -23.594 1.00 94.69 99 LEU A C 1
ATOM 783 O O . LEU A 1 99 ? 18.430 -10.509 -24.128 1.00 94.69 99 LEU A O 1
ATOM 787 N N . LEU A 1 100 ? 16.397 -11.431 -23.989 1.00 95.75 100 LEU A N 1
ATOM 788 C CA . LEU A 1 100 ? 16.609 -12.348 -25.113 1.00 95.75 100 LEU A CA 1
ATOM 789 C C . LEU A 1 100 ? 16.783 -11.596 -26.442 1.00 95.75 100 LEU A C 1
ATOM 791 O O . LEU A 1 100 ? 17.656 -11.962 -27.230 1.00 95.75 100 LEU A O 1
ATOM 795 N N . PHE A 1 101 ? 15.991 -10.548 -26.687 1.00 94.75 101 PHE A N 1
ATOM 796 C CA . PHE A 1 101 ? 16.167 -9.693 -27.864 1.00 94.75 101 PHE A CA 1
ATOM 79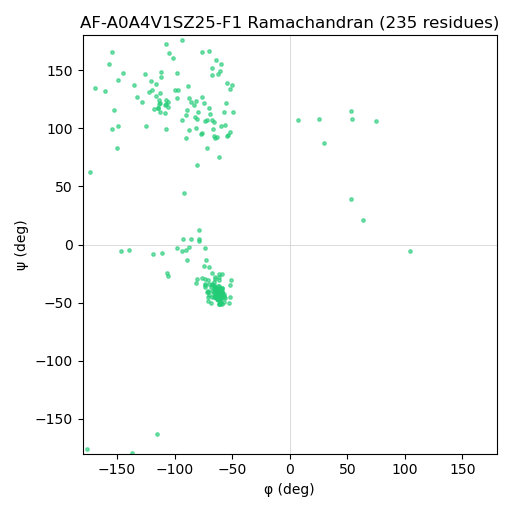7 C C . PHE A 1 101 ? 17.525 -8.992 -27.850 1.00 94.75 101 PHE A C 1
ATOM 799 O O . PHE A 1 101 ? 18.212 -9.025 -28.868 1.00 94.75 101 PHE A O 1
ATOM 806 N N . ASP A 1 102 ? 17.952 -8.440 -26.712 1.00 95.38 102 ASP A N 1
ATOM 807 C CA . ASP A 1 102 ? 19.276 -7.823 -26.572 1.00 95.38 102 ASP A CA 1
ATOM 808 C C . ASP A 1 102 ? 20.391 -8.824 -26.924 1.00 95.38 102 ASP A C 1
ATOM 810 O O . ASP A 1 102 ? 21.282 -8.513 -27.716 1.00 95.38 102 ASP A O 1
ATOM 814 N N . ALA A 1 103 ? 20.306 -10.063 -26.426 1.00 96.81 103 ALA A N 1
ATOM 815 C CA . ALA A 1 103 ? 21.261 -11.121 -26.761 1.00 96.81 103 ALA A CA 1
ATOM 816 C C . ALA A 1 103 ? 21.266 -11.466 -28.263 1.00 96.81 103 ALA A C 1
ATOM 818 O O . ALA A 1 103 ? 22.332 -11.646 -28.857 1.00 96.81 103 ALA A O 1
ATOM 819 N N . LEU A 1 104 ? 20.089 -11.519 -28.894 1.00 96.88 104 LEU A N 1
ATOM 820 C CA . LEU A 1 104 ? 19.952 -11.770 -30.329 1.00 96.88 104 LEU A CA 1
ATOM 821 C C . LEU A 1 104 ? 20.568 -10.635 -31.158 1.00 96.88 104 LEU A C 1
ATOM 823 O O . LEU A 1 104 ? 21.324 -10.910 -32.089 1.00 96.88 104 LEU A O 1
ATOM 827 N N . TYR A 1 105 ? 20.305 -9.372 -30.810 1.00 95.56 105 TYR A N 1
ATOM 828 C CA . TYR A 1 105 ? 20.878 -8.216 -31.506 1.00 95.56 105 TYR A CA 1
ATOM 829 C C . TYR A 1 105 ? 22.398 -8.137 -31.353 1.00 95.56 105 TYR A C 1
ATOM 831 O O . TYR A 1 105 ? 23.084 -7.806 -32.319 1.00 95.56 105 TYR A O 1
ATOM 839 N N . ILE A 1 106 ? 22.942 -8.503 -30.188 1.00 96.50 106 ILE A N 1
ATOM 840 C CA . ILE A 1 106 ? 24.393 -8.647 -30.001 1.00 96.50 106 ILE A CA 1
ATOM 841 C C . ILE A 1 106 ? 24.945 -9.720 -30.949 1.00 96.50 106 ILE A C 1
ATOM 843 O O . ILE A 1 106 ? 25.940 -9.480 -31.632 1.00 96.50 106 ILE A O 1
ATOM 847 N N . GLY A 1 107 ? 24.281 -10.877 -31.044 1.00 96.44 107 GLY A N 1
ATOM 848 C CA . GLY A 1 107 ? 24.663 -11.948 -31.969 1.00 96.44 107 GLY A CA 1
ATOM 849 C C . GLY A 1 107 ? 24.645 -11.509 -33.437 1.0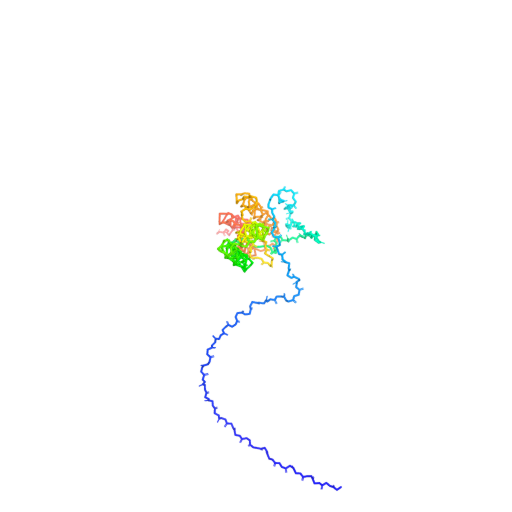0 96.44 107 GLY A C 1
ATOM 850 O O . GLY A 1 107 ? 25.607 -11.759 -34.165 1.00 96.44 107 GLY A O 1
ATOM 851 N N . LEU A 1 108 ? 23.596 -10.798 -33.863 1.00 95.50 108 LEU A N 1
ATOM 852 C CA . LEU A 1 108 ? 23.495 -10.236 -35.215 1.00 95.50 108 LEU A CA 1
ATOM 853 C C . LEU A 1 108 ? 24.588 -9.203 -35.493 1.00 95.50 108 LEU A C 1
ATOM 855 O O . LEU A 1 108 ? 25.156 -9.203 -36.581 1.00 95.50 108 LEU A O 1
ATOM 859 N N . LEU A 1 109 ? 24.921 -8.355 -34.518 1.00 95.25 109 LEU A N 1
ATOM 860 C CA . LEU A 1 109 ? 25.981 -7.360 -34.659 1.00 95.25 109 LEU A CA 1
ATOM 861 C C . LEU A 1 109 ? 27.349 -8.036 -34.818 1.00 95.25 109 LEU A C 1
ATOM 863 O O . LEU A 1 109 ? 28.096 -7.681 -35.726 1.00 95.25 109 LEU A O 1
ATOM 867 N N . ILE A 1 110 ? 27.651 -9.055 -34.006 1.00 96.06 110 ILE A N 1
ATOM 868 C CA . ILE A 1 110 ? 28.880 -9.855 -34.141 1.00 96.06 110 ILE A CA 1
ATOM 869 C C . ILE A 1 110 ? 28.934 -10.521 -35.521 1.00 96.06 110 ILE A C 1
ATOM 871 O O . ILE A 1 110 ? 29.952 -10.430 -36.207 1.00 96.06 110 ILE A O 1
ATOM 875 N N . SER A 1 111 ? 27.832 -11.141 -35.957 1.00 95.81 111 SER A N 1
ATOM 876 C C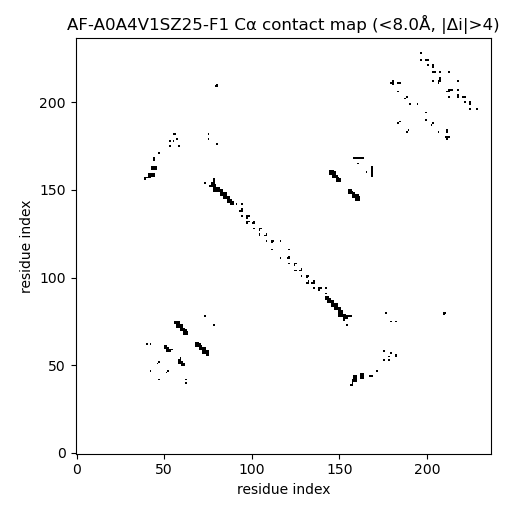A . SER A 1 111 ? 27.738 -11.768 -37.278 1.00 95.81 111 SER A CA 1
ATOM 877 C C . SER A 1 111 ? 27.963 -10.762 -38.408 1.00 95.81 111 SER A C 1
ATOM 879 O O . SER A 1 111 ? 28.684 -11.069 -39.351 1.00 95.81 111 SER A O 1
ATOM 881 N N . ALA A 1 112 ? 27.395 -9.559 -38.305 1.00 95.00 112 ALA A N 1
ATOM 882 C CA . ALA A 1 112 ? 27.541 -8.503 -39.304 1.00 95.00 112 ALA A CA 1
ATOM 883 C C . ALA A 1 112 ? 28.978 -7.958 -39.378 1.00 95.00 112 ALA A C 1
ATOM 885 O O . ALA A 1 112 ? 29.458 -7.594 -40.452 1.00 95.00 112 ALA A O 1
ATOM 886 N N . VAL A 1 113 ? 29.687 -7.913 -38.246 1.00 94.06 113 VAL A N 1
ATOM 887 C CA . VAL A 1 113 ? 31.099 -7.505 -38.198 1.00 94.06 113 VAL A CA 1
ATOM 888 C C . VAL A 1 113 ? 31.997 -8.572 -38.824 1.00 94.06 113 VAL A C 1
ATOM 890 O O . VAL A 1 113 ? 32.857 -8.235 -39.635 1.00 94.06 113 VAL A O 1
ATOM 893 N N . ILE A 1 114 ? 31.781 -9.851 -38.497 1.00 96.19 114 ILE A N 1
ATOM 894 C CA . ILE A 1 114 ? 32.555 -10.974 -39.054 1.00 96.19 114 ILE A CA 1
ATOM 895 C C . ILE A 1 114 ? 32.273 -11.152 -40.552 1.00 96.19 114 ILE A C 1
ATOM 897 O O . ILE A 1 114 ? 33.190 -11.402 -41.327 1.00 96.19 114 ILE A O 1
ATOM 901 N N . GLY A 1 115 ? 31.012 -11.006 -40.966 1.00 94.50 115 GLY A N 1
ATOM 902 C CA . GLY A 1 115 ? 30.577 -11.136 -42.358 1.00 94.50 115 GLY A CA 1
ATOM 903 C C . GLY A 1 115 ? 30.973 -9.967 -43.261 1.00 94.50 115 GLY A C 1
ATOM 904 O O . GLY A 1 115 ? 30.714 -10.027 -44.459 1.00 94.50 115 GLY A O 1
ATOM 905 N N . HIS A 1 116 ? 31.607 -8.923 -42.712 1.00 93.50 116 HIS A N 1
ATOM 906 C CA . HIS A 1 116 ? 31.911 -7.675 -43.417 1.00 93.50 116 HIS A CA 1
ATOM 907 C C . HIS A 1 116 ? 30.673 -7.035 -44.073 1.00 93.50 116 HIS A C 1
ATOM 909 O O . HIS A 1 116 ? 30.754 -6.473 -45.168 1.00 93.50 116 HIS A O 1
ATOM 915 N N . ASP A 1 117 ? 29.528 -7.094 -43.386 1.00 93.44 117 ASP A N 1
ATOM 916 C CA . ASP A 1 117 ? 28.287 -6.477 -43.850 1.00 93.44 117 ASP A CA 1
ATOM 917 C C . ASP A 1 117 ? 28.455 -4.956 -44.033 1.00 93.44 117 ASP A C 1
ATOM 919 O O . ASP A 1 117 ? 29.278 -4.322 -43.358 1.00 93.44 117 ASP A O 1
ATOM 923 N N . PRO A 1 118 ? 27.641 -4.318 -44.896 1.00 95.31 118 PRO A N 1
ATOM 924 C CA . PRO A 1 118 ? 27.689 -2.877 -45.096 1.00 95.31 118 PRO A CA 1
ATOM 925 C C . PRO A 1 118 ? 27.535 -2.100 -43.780 1.00 95.31 118 PRO A C 1
ATOM 927 O O . PRO A 1 118 ? 26.644 -2.375 -42.976 1.00 95.31 118 PRO A O 1
ATOM 930 N N . PHE A 1 119 ? 28.323 -1.034 -43.607 1.00 93.56 119 PHE A N 1
ATOM 931 C CA . PHE A 1 119 ? 28.310 -0.200 -42.393 1.00 93.56 119 PHE A CA 1
ATOM 932 C C . PHE A 1 119 ? 26.907 0.298 -41.991 1.00 93.56 119 PHE A C 1
ATOM 934 O O . PHE A 1 119 ? 26.575 0.366 -40.811 1.00 93.56 119 PHE A O 1
ATOM 941 N N . ARG A 1 120 ? 26.040 0.598 -42.970 1.00 94.38 120 ARG A N 1
ATOM 942 C CA . ARG A 1 120 ? 24.651 1.021 -42.711 1.00 94.38 120 ARG A CA 1
ATOM 943 C C . ARG A 1 120 ? 23.838 -0.043 -41.965 1.00 94.38 120 ARG A C 1
ATOM 945 O O . ARG A 1 120 ? 23.037 0.304 -41.104 1.00 94.38 120 ARG A O 1
ATOM 952 N N . GLN A 1 121 ? 24.053 -1.317 -42.284 1.00 93.00 121 GLN A N 1
ATOM 953 C CA . GLN A 1 121 ? 23.378 -2.441 -41.639 1.00 93.00 121 GLN A CA 1
ATOM 954 C C . GLN A 1 121 ? 23.895 -2.642 -40.211 1.00 93.00 121 GLN A C 1
ATOM 956 O O . GLN A 1 121 ? 23.100 -2.816 -39.292 1.00 93.00 121 GLN A O 1
ATOM 961 N N . GLN A 1 122 ? 25.207 -2.507 -39.994 1.00 93.44 122 GLN A N 1
ATOM 962 C CA . GLN A 1 122 ? 25.801 -2.529 -38.650 1.00 93.44 122 GLN A CA 1
ATOM 963 C C . GLN A 1 122 ? 25.236 -1.410 -37.760 1.00 93.44 122 GLN A C 1
ATOM 965 O O . GLN A 1 122 ? 24.875 -1.651 -36.608 1.00 93.44 122 GLN A O 1
ATOM 970 N N . LEU A 1 123 ? 25.088 -0.198 -38.309 1.00 95.00 123 LEU A N 1
ATOM 971 C CA . LEU A 1 123 ? 24.511 0.940 -37.592 1.00 95.00 123 LEU A CA 1
ATOM 972 C C . LEU A 1 123 ? 23.033 0.713 -37.231 1.00 95.00 123 LEU A C 1
ATOM 974 O O . LEU A 1 123 ? 22.605 1.091 -36.142 1.00 95.00 123 LEU A O 1
ATOM 978 N N . TYR A 1 124 ? 22.263 0.061 -38.109 1.00 95.56 124 TYR A N 1
ATOM 979 C CA . TYR A 1 124 ? 20.872 -0.312 -37.836 1.00 95.56 124 TYR A CA 1
ATOM 980 C C . TYR A 1 124 ? 20.752 -1.300 -36.665 1.00 95.56 124 TYR A C 1
ATOM 982 O O . TYR A 1 124 ? 19.930 -1.098 -35.765 1.00 95.56 124 TYR A O 1
ATOM 990 N N . TRP A 1 125 ? 21.598 -2.336 -36.634 1.00 94.19 125 TRP A N 1
ATOM 991 C CA . TRP A 1 125 ? 21.625 -3.291 -35.522 1.00 94.19 125 TRP A CA 1
ATOM 992 C C . TRP A 1 125 ? 22.037 -2.632 -34.209 1.00 94.19 125 TRP A C 1
ATOM 994 O O . TRP A 1 125 ? 21.398 -2.866 -33.185 1.00 94.19 125 TRP A O 1
ATOM 1004 N N . LEU A 1 126 ? 23.046 -1.757 -34.244 1.00 95.62 126 LEU A N 1
ATOM 1005 C CA . LEU A 1 126 ? 23.484 -1.000 -33.073 1.00 95.62 126 LEU A CA 1
ATOM 1006 C C . LEU A 1 126 ? 22.377 -0.081 -32.532 1.00 95.62 126 LEU A C 1
ATOM 1008 O O . LEU A 1 126 ? 22.143 -0.043 -31.326 1.00 95.62 126 LEU A O 1
ATOM 1012 N N . GLY A 1 127 ? 21.674 0.634 -33.414 1.00 96.38 127 GLY A N 1
ATOM 1013 C CA . GLY A 1 127 ? 20.555 1.495 -33.025 1.00 96.38 127 GLY A CA 1
ATOM 1014 C C . GLY A 1 127 ? 19.401 0.707 -32.403 1.00 96.38 127 GLY A C 1
ATOM 1015 O O . GLY A 1 127 ? 18.855 1.117 -31.379 1.00 96.38 127 GLY A O 1
ATOM 1016 N N . SER A 1 128 ? 19.076 -0.455 -32.978 1.00 94.94 128 SER A N 1
ATOM 1017 C CA . SER A 1 128 ? 18.052 -1.356 -32.439 1.00 94.94 128 SER A CA 1
ATOM 1018 C C . SER A 1 128 ? 18.444 -1.879 -31.055 1.00 94.94 128 SER A C 1
ATOM 1020 O O . SER A 1 128 ? 17.646 -1.786 -30.127 1.00 94.94 128 SER A O 1
ATOM 1022 N N . LEU A 1 129 ? 19.688 -2.340 -30.883 1.00 96.56 129 LEU A N 1
ATOM 1023 C CA . LEU A 1 129 ? 20.212 -2.790 -29.591 1.00 96.56 129 LEU A CA 1
ATOM 1024 C C . LEU A 1 129 ? 20.108 -1.697 -28.519 1.00 96.56 129 LEU A C 1
ATOM 1026 O O . LEU A 1 129 ? 19.680 -1.964 -27.401 1.00 96.56 129 LEU A O 1
ATOM 1030 N N . LEU A 1 130 ? 20.466 -0.455 -28.855 1.00 96.69 130 LEU A N 1
ATOM 1031 C CA . LEU A 1 130 ? 20.386 0.666 -27.918 1.00 96.69 130 LEU A CA 1
ATOM 1032 C C . LEU A 1 130 ? 18.933 0.940 -27.500 1.00 96.69 130 LEU A C 1
ATOM 1034 O O . LEU A 1 130 ? 18.659 1.120 -26.313 1.00 96.69 130 LEU A O 1
ATOM 1038 N N . LEU A 1 131 ? 17.997 0.924 -28.452 1.00 95.88 131 LEU A N 1
ATOM 1039 C CA . LEU A 1 131 ? 16.571 1.108 -28.178 1.00 95.88 131 LEU A CA 1
ATOM 1040 C C . LEU A 1 131 ? 16.022 0.019 -27.242 1.00 95.88 131 LEU A C 1
ATOM 1042 O O . LEU A 1 131 ? 15.371 0.341 -26.246 1.00 95.88 131 LEU A O 1
ATOM 1046 N N . PHE A 1 132 ? 16.286 -1.255 -27.543 1.00 94.56 132 PHE A N 1
ATOM 1047 C CA . PHE A 1 132 ? 15.815 -2.373 -26.721 1.00 94.56 132 PHE A CA 1
ATOM 1048 C C . PHE A 1 132 ? 16.468 -2.379 -25.337 1.00 94.56 132 PHE A C 1
ATOM 1050 O O . PHE A 1 132 ? 15.755 -2.538 -24.351 1.00 94.56 132 PHE A O 1
ATOM 1057 N N . SER A 1 133 ? 17.756 -2.047 -25.238 1.00 95.44 133 SER A N 1
ATOM 1058 C CA . SER A 1 133 ? 18.462 -1.909 -23.962 1.00 95.44 133 SER A CA 1
ATOM 1059 C C . SER A 1 133 ? 17.828 -0.846 -23.053 1.00 95.44 133 SER A C 1
ATOM 1061 O O . SER A 1 133 ? 17.616 -1.088 -21.861 1.00 95.44 133 SER A O 1
ATOM 1063 N N . ILE A 1 134 ? 17.412 0.305 -23.603 1.00 95.69 134 ILE A N 1
ATOM 1064 C CA . ILE A 1 134 ? 16.668 1.322 -22.838 1.00 95.69 134 ILE A CA 1
ATOM 1065 C C . ILE A 1 134 ? 15.339 0.751 -22.319 1.00 95.69 134 ILE A C 1
ATOM 1067 O O . ILE A 1 134 ? 15.007 0.930 -21.144 1.00 95.69 134 ILE A O 1
ATOM 1071 N N . LEU A 1 135 ? 14.588 0.029 -23.156 1.00 94.50 135 LEU A N 1
ATOM 1072 C CA . LEU A 1 135 ? 13.343 -0.625 -22.734 1.00 94.50 135 LEU A CA 1
ATOM 1073 C C . LEU A 1 135 ? 13.594 -1.699 -21.659 1.00 94.50 135 LEU A C 1
ATOM 1075 O O . LEU A 1 135 ? 12.820 -1.803 -20.702 1.00 94.50 135 LEU A O 1
ATOM 1079 N N . THR A 1 136 ? 14.686 -2.459 -21.756 1.00 94.06 136 THR A N 1
ATOM 1080 C CA . THR A 1 136 ? 15.112 -3.439 -20.745 1.00 94.06 136 THR A CA 1
ATOM 1081 C C . THR A 1 136 ? 15.372 -2.759 -19.399 1.00 94.06 136 THR A C 1
ATOM 1083 O O . THR A 1 136 ? 14.914 -3.238 -18.362 1.00 94.06 136 THR A O 1
ATOM 1086 N N . ILE A 1 137 ? 16.032 -1.598 -19.392 1.00 92.25 137 ILE A N 1
ATOM 1087 C CA . ILE A 1 137 ? 16.289 -0.827 -18.164 1.00 92.25 137 ILE A CA 1
ATOM 1088 C C . ILE A 1 137 ? 14.978 -0.309 -17.554 1.00 92.25 137 ILE A C 1
ATOM 1090 O O . ILE A 1 137 ? 14.755 -0.464 -16.352 1.00 92.25 137 ILE A O 1
ATOM 1094 N N . ILE A 1 138 ? 14.079 0.252 -18.369 1.00 90.69 138 ILE A N 1
ATOM 1095 C CA . ILE A 1 138 ? 12.775 0.754 -17.901 1.00 90.69 138 ILE A CA 1
ATOM 1096 C C . ILE A 1 138 ? 11.934 -0.385 -17.309 1.00 90.69 138 ILE A C 1
ATOM 1098 O O . ILE A 1 138 ? 11.302 -0.233 -16.260 1.00 90.69 138 ILE A O 1
ATOM 1102 N N . THR A 1 139 ? 11.916 -1.550 -17.954 1.00 88.31 139 THR A N 1
ATOM 1103 C CA . THR A 1 139 ? 11.178 -2.714 -17.442 1.00 88.31 139 THR A CA 1
ATOM 1104 C C . THR A 1 139 ? 11.814 -3.299 -16.185 1.00 88.31 139 THR A C 1
ATOM 1106 O O . THR A 1 139 ? 11.086 -3.714 -15.283 1.00 88.31 139 THR A O 1
ATOM 1109 N N . TYR A 1 140 ? 13.144 -3.269 -16.068 1.00 87.19 140 TYR A N 1
ATOM 1110 C CA . TYR A 1 140 ? 13.858 -3.672 -14.858 1.00 87.19 140 TYR A CA 1
ATOM 1111 C C . TYR A 1 140 ? 13.473 -2.813 -13.651 1.00 87.19 140 TYR A C 1
ATOM 1113 O O . TYR A 1 140 ? 13.146 -3.354 -12.593 1.00 87.19 140 TYR A O 1
ATOM 1121 N N . GLN A 1 141 ? 13.438 -1.489 -13.818 1.00 83.56 141 GLN A N 1
ATOM 1122 C CA . GLN A 1 141 ? 13.047 -0.562 -12.751 1.00 83.56 141 GLN A CA 1
ATOM 1123 C C . GLN A 1 141 ? 11.603 -0.784 -12.275 1.00 83.56 141 GLN A C 1
ATOM 1125 O O . GLN A 1 141 ? 11.302 -0.596 -11.102 1.00 83.56 141 GLN A O 1
ATOM 1130 N N . ASN A 1 142 ? 10.713 -1.247 -13.154 1.00 80.25 142 ASN A N 1
ATOM 1131 C CA . ASN A 1 142 ? 9.302 -1.477 -12.831 1.00 80.25 142 ASN A CA 1
ATOM 1132 C C . ASN A 1 142 ? 8.991 -2.874 -12.256 1.00 80.25 142 ASN A C 1
ATOM 1134 O O . ASN A 1 142 ? 7.836 -3.165 -11.936 1.00 80.25 142 ASN A O 1
ATOM 1138 N N . ARG A 1 143 ? 9.993 -3.753 -12.145 1.00 73.12 143 ARG A N 1
ATOM 1139 C CA . ARG A 1 143 ? 9.816 -5.198 -11.944 1.00 73.12 143 ARG A CA 1
ATOM 1140 C C . ARG A 1 143 ? 9.310 -5.588 -10.553 1.00 73.12 143 ARG A C 1
ATOM 1142 O O . ARG A 1 143 ? 8.462 -6.475 -10.432 1.00 73.12 143 ARG A O 1
ATOM 1149 N N . ASN A 1 144 ? 9.823 -4.936 -9.514 1.00 73.81 144 ASN A N 1
ATOM 1150 C CA . ASN A 1 144 ? 9.514 -5.260 -8.125 1.00 73.81 144 ASN A CA 1
ATOM 1151 C C . ASN A 1 144 ? 8.928 -4.037 -7.436 1.00 73.81 144 ASN A C 1
ATOM 1153 O O . ASN A 1 144 ? 9.494 -2.951 -7.516 1.00 73.81 144 ASN A O 1
ATOM 1157 N N . LYS A 1 145 ? 7.804 -4.236 -6.754 1.00 78.19 145 LYS A N 1
ATOM 1158 C CA . LYS A 1 145 ? 7.197 -3.215 -5.909 1.00 78.19 145 LYS A CA 1
ATOM 1159 C C . LYS A 1 145 ? 6.949 -3.829 -4.543 1.00 78.19 145 LYS A C 1
ATOM 1161 O O . LYS A 1 145 ? 6.268 -4.855 -4.432 1.00 78.19 145 LYS A O 1
ATOM 1166 N N . ASP A 1 146 ? 7.526 -3.209 -3.526 1.00 80.75 146 ASP A N 1
ATOM 1167 C CA . ASP A 1 146 ? 7.212 -3.535 -2.146 1.00 80.75 146 ASP A CA 1
ATOM 1168 C C . ASP A 1 146 ? 5.925 -2.800 -1.766 1.00 80.75 146 ASP A C 1
ATOM 1170 O O . ASP A 1 146 ? 5.801 -1.584 -1.937 1.00 80.75 146 ASP A O 1
ATOM 1174 N N . VAL A 1 147 ? 4.933 -3.567 -1.317 1.00 85.00 147 VAL A N 1
ATOM 1175 C CA . VAL A 1 147 ? 3.592 -3.081 -0.986 1.00 85.00 147 VAL A CA 1
ATOM 1176 C C . VAL A 1 147 ? 3.222 -3.473 0.441 1.00 85.00 147 VAL A C 1
ATOM 1178 O O . VAL A 1 147 ? 3.610 -4.530 0.954 1.00 85.00 147 VAL A O 1
ATOM 1181 N N . VAL A 1 148 ? 2.457 -2.604 1.087 1.00 86.06 148 VAL A N 1
ATOM 1182 C CA . VAL A 1 148 ? 1.839 -2.836 2.388 1.00 86.06 148 VAL A CA 1
ATOM 1183 C C . VAL A 1 148 ? 0.336 -2.907 2.194 1.00 86.06 148 VAL A C 1
ATOM 1185 O O . VAL A 1 148 ? -0.259 -2.042 1.558 1.00 86.06 148 VAL A O 1
ATOM 1188 N N . TYR A 1 149 ? -0.259 -3.948 2.754 1.00 86.50 149 TYR A N 1
ATOM 1189 C CA . TYR A 1 149 ? -1.692 -4.168 2.771 1.00 86.50 149 TYR A CA 1
ATOM 1190 C C . TYR A 1 149 ? -2.212 -3.869 4.174 1.00 86.50 149 TYR A C 1
ATOM 1192 O O . TYR A 1 149 ? -1.757 -4.500 5.131 1.00 86.50 149 TYR A O 1
ATOM 1200 N N . LEU A 1 150 ? -3.163 -2.945 4.289 1.00 86.81 150 LEU A N 1
ATOM 1201 C CA . LEU A 1 150 ? -3.986 -2.784 5.484 1.00 86.81 150 LEU A CA 1
ATOM 1202 C C . LEU A 1 150 ? -5.219 -3.683 5.328 1.00 86.81 150 LEU A C 1
ATOM 1204 O O . LEU A 1 150 ? -6.001 -3.521 4.389 1.00 86.81 150 LEU A O 1
ATOM 1208 N N . THR A 1 151 ? -5.344 -4.677 6.202 1.00 86.19 151 THR A N 1
ATOM 1209 C CA . THR A 1 151 ? -6.313 -5.777 6.128 1.00 86.19 151 THR A CA 1
ATOM 1210 C C . THR A 1 151 ? -6.937 -6.062 7.500 1.00 86.19 151 THR A C 1
ATOM 1212 O O . THR A 1 151 ? -6.647 -5.373 8.473 1.00 86.19 151 THR A O 1
ATOM 1215 N N . GLY A 1 152 ? -7.826 -7.056 7.576 1.00 81.50 152 GLY A N 1
ATOM 1216 C CA . GLY A 1 152 ? -8.597 -7.424 8.772 1.00 81.50 152 GLY A CA 1
ATOM 1217 C C . GLY A 1 152 ? -10.070 -6.992 8.728 1.00 81.50 152 GLY A C 1
ATOM 1218 O O . GLY A 1 152 ? -10.836 -7.360 9.612 1.00 81.50 152 GLY A O 1
ATOM 1219 N N . GLY A 1 153 ? -10.473 -6.247 7.694 1.00 85.69 153 GLY A N 1
ATOM 1220 C CA . GLY A 1 153 ? -11.862 -5.879 7.408 1.00 85.69 153 GLY A CA 1
ATOM 1221 C C . GLY A 1 153 ? -12.373 -6.482 6.093 1.00 85.69 153 GLY A C 1
ATOM 1222 O O . GLY A 1 153 ? -11.779 -7.409 5.542 1.00 85.69 153 GLY A O 1
ATOM 1223 N N . GLN A 1 154 ? -13.479 -5.945 5.573 1.00 87.31 154 GLN A N 1
ATOM 1224 C CA . GLN A 1 154 ? -14.059 -6.364 4.287 1.00 87.31 154 GLN A CA 1
ATOM 1225 C C . GLN A 1 154 ? -13.294 -5.818 3.076 1.00 87.31 154 GLN A C 1
ATOM 1227 O O . GLN A 1 154 ? -13.292 -6.435 2.011 1.00 87.31 154 GLN A O 1
ATOM 1232 N N . LYS A 1 155 ? -12.660 -4.652 3.226 1.00 87.25 155 LYS A N 1
ATOM 1233 C CA . LYS A 1 155 ? -11.864 -3.997 2.191 1.00 87.25 155 LYS A CA 1
ATOM 1234 C C . LYS A 1 155 ? -10.394 -3.997 2.581 1.00 87.25 155 LYS A C 1
ATOM 1236 O O . LYS A 1 155 ? -10.034 -3.943 3.755 1.00 87.25 155 LYS A O 1
ATOM 1241 N N . VAL A 1 156 ? -9.543 -4.056 1.562 1.00 86.50 156 VAL A N 1
ATOM 1242 C CA . VAL A 1 156 ? -8.089 -4.049 1.713 1.00 86.50 156 VAL A CA 1
ATOM 1243 C C . VAL A 1 156 ? -7.546 -2.791 1.058 1.00 86.50 156 VAL A C 1
ATOM 1245 O O . VAL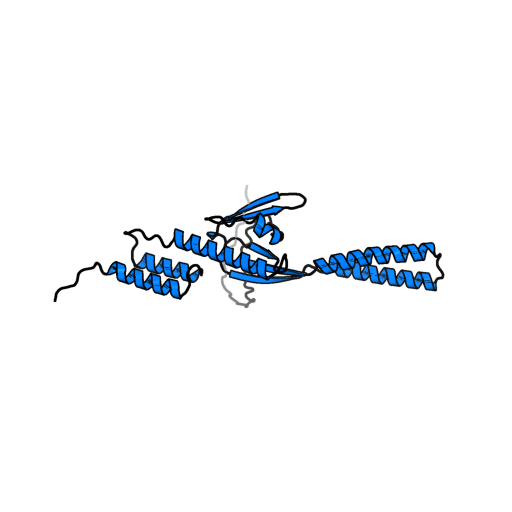 A 1 156 ? -7.864 -2.503 -0.096 1.00 86.50 156 VAL A O 1
ATOM 1248 N N . LEU A 1 157 ? -6.738 -2.038 1.800 1.00 85.25 157 LEU A N 1
ATOM 1249 C CA . LEU A 1 157 ? -6.039 -0.871 1.273 1.00 85.25 157 LEU A CA 1
ATOM 1250 C C . LEU A 1 157 ? -4.609 -1.272 0.914 1.00 85.25 157 LEU A C 1
ATOM 1252 O O . LEU A 1 157 ? -3.880 -1.803 1.751 1.00 85.25 157 LEU A O 1
ATOM 1256 N N . GLU A 1 158 ? -4.208 -1.007 -0.327 1.00 85.19 158 GLU A N 1
ATOM 1257 C CA . GLU A 1 158 ? -2.874 -1.328 -0.833 1.00 85.19 158 GLU A CA 1
ATOM 1258 C C . GLU A 1 158 ? -2.046 -0.054 -1.005 1.00 85.19 158 GLU A C 1
ATOM 1260 O O . GLU A 1 158 ? -2.412 0.851 -1.758 1.00 85.19 158 GLU A O 1
ATOM 1265 N N . LEU A 1 159 ? -0.909 0.007 -0.315 1.00 83.25 159 LEU A N 1
ATOM 1266 C CA . LEU A 1 159 ? 0.010 1.142 -0.317 1.00 83.25 159 LEU A CA 1
ATOM 1267 C C . LEU A 1 159 ? 1.385 0.702 -0.824 1.00 83.25 159 LEU A C 1
ATOM 1269 O O . LEU A 1 159 ? 1.866 -0.379 -0.489 1.00 83.25 159 LEU A O 1
ATOM 1273 N N . LEU A 1 160 ? 2.050 1.540 -1.620 1.00 82.81 160 LEU A N 1
ATOM 1274 C CA . LEU A 1 160 ? 3.451 1.315 -1.991 1.00 82.81 160 LEU A CA 1
ATOM 1275 C C . LEU A 1 160 ? 4.355 1.679 -0.818 1.00 82.81 160 LEU A C 1
ATOM 1277 O O . LEU A 1 160 ? 4.275 2.793 -0.322 1.00 82.81 160 LEU A O 1
ATOM 1281 N N . LEU A 1 161 ? 5.243 0.773 -0.406 1.00 81.25 161 LEU A N 1
ATOM 1282 C CA . LEU A 1 161 ? 6.144 1.022 0.721 1.00 81.25 161 LEU A CA 1
ATOM 1283 C C . LEU A 1 161 ? 7.263 2.007 0.365 1.00 81.25 161 LEU A C 1
ATOM 1285 O O . LEU A 1 161 ? 7.716 2.756 1.217 1.00 81.25 161 LEU A O 1
ATOM 1289 N N . GLU A 1 162 ? 7.747 1.988 -0.874 1.00 78.81 162 GLU A N 1
ATOM 1290 C CA . GLU A 1 162 ? 8.950 2.740 -1.265 1.00 78.81 162 GLU A CA 1
ATOM 1291 C C . GLU A 1 162 ? 8.657 4.083 -1.935 1.00 78.81 162 GLU A C 1
ATOM 1293 O O . GLU A 1 162 ? 9.579 4.828 -2.248 1.00 78.81 162 GLU A O 1
ATOM 1298 N N . LYS A 1 163 ? 7.386 4.411 -2.157 1.00 74.31 163 LYS A N 1
ATOM 1299 C CA . LYS A 1 163 ? 6.985 5.706 -2.706 1.00 74.31 163 LYS A CA 1
ATOM 1300 C C . LYS A 1 163 ? 6.161 6.439 -1.662 1.00 74.31 163 LYS A C 1
ATOM 1302 O O . LYS A 1 163 ? 5.316 5.763 -1.101 1.00 74.31 163 LYS A O 1
ATOM 1307 N N . PRO A 1 164 ? 6.334 7.762 -1.444 1.00 72.19 164 PRO A N 1
ATOM 1308 C CA . PRO A 1 164 ? 7.508 8.541 -1.830 1.00 72.19 164 PRO A CA 1
ATOM 1309 C C . PRO A 1 164 ? 8.743 8.083 -1.040 1.00 72.19 164 PRO A C 1
ATOM 1311 O O . PRO A 1 164 ? 9.841 8.080 -1.581 1.00 72.19 164 PRO A O 1
ATOM 1314 N N . ASP A 1 165 ? 8.542 7.643 0.202 1.00 82.12 165 ASP A N 1
ATOM 1315 C CA . ASP A 1 165 ? 9.527 7.013 1.067 1.00 82.12 165 ASP A CA 1
ATOM 1316 C C . ASP A 1 165 ? 8.807 6.166 2.132 1.00 82.12 165 ASP A C 1
ATOM 1318 O O . ASP A 1 165 ? 7.656 6.431 2.492 1.00 82.12 165 ASP A O 1
ATOM 1322 N N . SER A 1 166 ? 9.494 5.154 2.662 1.00 83.38 166 SER A N 1
ATOM 1323 C CA . SER A 1 166 ? 8.899 4.222 3.631 1.00 83.38 166 SER A CA 1
ATOM 1324 C C . SER A 1 166 ? 8.503 4.857 4.958 1.00 83.38 166 SER A C 1
ATOM 1326 O O . SER A 1 166 ? 7.573 4.376 5.605 1.00 83.38 166 SER A O 1
ATOM 1328 N N . LYS A 1 167 ? 9.170 5.936 5.375 1.00 86.94 167 LYS A N 1
ATOM 1329 C CA . LYS A 1 167 ? 8.855 6.619 6.628 1.00 86.94 167 LYS A CA 1
ATOM 1330 C C . LYS A 1 167 ? 7.523 7.354 6.498 1.00 86.94 167 LYS A C 1
ATOM 1332 O O . LYS A 1 167 ? 6.648 7.123 7.322 1.00 86.94 167 LYS A O 1
ATOM 1337 N N . THR A 1 168 ? 7.327 8.123 5.428 1.00 82.50 168 THR A N 1
ATOM 1338 C CA . THR A 1 168 ? 6.060 8.814 5.140 1.00 82.50 168 THR A CA 1
ATOM 1339 C C . THR A 1 168 ? 4.895 7.834 4.999 1.00 82.50 168 THR A C 1
ATOM 1341 O O . THR A 1 168 ? 3.801 8.105 5.487 1.00 82.50 168 THR A O 1
ATOM 1344 N N . VAL A 1 169 ? 5.115 6.672 4.372 1.00 83.38 169 VAL A N 1
ATOM 1345 C CA . VAL A 1 169 ? 4.086 5.620 4.269 1.00 83.38 169 VAL A CA 1
ATOM 1346 C C . VAL A 1 169 ? 3.685 5.110 5.650 1.00 83.38 169 VAL A C 1
ATOM 1348 O O . VAL A 1 169 ? 2.497 5.003 5.938 1.00 83.38 169 VAL A O 1
ATOM 1351 N N . ASN A 1 170 ? 4.660 4.807 6.510 1.00 87.25 170 ASN A N 1
ATOM 1352 C CA . ASN A 1 170 ? 4.378 4.311 7.856 1.00 87.25 170 ASN A CA 1
ATOM 1353 C C . ASN A 1 170 ? 3.682 5.378 8.715 1.00 87.25 170 ASN A C 1
ATOM 1355 O O . ASN A 1 170 ? 2.694 5.063 9.365 1.00 87.25 170 ASN A O 1
ATOM 1359 N N . GLU A 1 171 ? 4.119 6.640 8.650 1.00 87.75 171 GLU A N 1
ATOM 1360 C CA . GLU A 1 171 ? 3.459 7.756 9.348 1.00 87.75 171 GLU A CA 1
ATOM 1361 C C . GLU A 1 171 ? 1.995 7.924 8.909 1.00 87.75 171 GLU A C 1
ATOM 1363 O O . GLU A 1 171 ? 1.122 8.215 9.726 1.00 87.75 171 GLU A O 1
ATOM 1368 N N . PHE A 1 172 ? 1.705 7.709 7.624 1.00 84.94 172 PHE A N 1
ATOM 1369 C CA . PHE A 1 172 ? 0.340 7.733 7.103 1.00 84.94 172 PHE A CA 1
ATOM 1370 C C . PHE A 1 172 ? -0.497 6.530 7.564 1.00 84.94 172 PHE A C 1
ATOM 1372 O O . PHE A 1 172 ? -1.668 6.673 7.903 1.00 84.94 172 PHE A O 1
ATOM 1379 N N . ILE A 1 173 ? 0.092 5.336 7.617 1.00 88.62 173 ILE A N 1
ATOM 1380 C CA . ILE A 1 173 ? -0.580 4.154 8.174 1.00 88.62 173 ILE A CA 1
ATOM 1381 C C . ILE A 1 173 ? -0.915 4.379 9.654 1.00 88.62 173 ILE A C 1
ATOM 1383 O O . ILE A 1 173 ? -2.027 4.080 10.091 1.00 88.62 173 ILE A O 1
ATOM 1387 N N . ASP A 1 174 ? 0.018 4.946 10.416 1.00 90.06 174 ASP A N 1
ATOM 1388 C CA . ASP A 1 174 ? -0.182 5.246 11.831 1.00 90.06 174 ASP A CA 1
ATOM 1389 C C . ASP A 1 174 ? -1.284 6.293 12.039 1.00 90.06 174 ASP A C 1
ATOM 1391 O O . ASP A 1 174 ? -2.088 6.160 12.966 1.00 90.06 174 ASP A O 1
ATOM 1395 N N . SER A 1 175 ? -1.387 7.296 11.160 1.00 88.62 175 SER A N 1
ATOM 1396 C CA . SER A 1 175 ? -2.468 8.284 11.226 1.00 88.62 175 SER A CA 1
ATOM 1397 C C . SER A 1 175 ? -3.837 7.685 10.887 1.00 88.62 175 SER A C 1
ATOM 1399 O O . SER A 1 175 ? -4.814 8.011 11.566 1.00 88.62 175 SER A O 1
ATOM 1401 N N . ILE A 1 176 ? -3.915 6.749 9.931 1.00 89.56 176 ILE A N 1
ATOM 1402 C CA . ILE A 1 176 ? -5.137 5.970 9.665 1.00 89.56 176 ILE A CA 1
ATOM 1403 C C . ILE A 1 176 ? -5.521 5.157 10.901 1.00 89.56 176 ILE A C 1
ATOM 1405 O O . ILE A 1 176 ? -6.656 5.251 11.364 1.00 89.56 176 ILE A O 1
ATOM 1409 N N . HIS A 1 177 ? -4.587 4.393 11.473 1.00 92.00 177 HIS A N 1
ATOM 1410 C CA . HIS A 1 177 ? -4.852 3.612 12.680 1.00 92.00 177 HIS A CA 1
ATOM 1411 C C . HIS A 1 177 ? -5.326 4.490 13.834 1.00 92.00 177 HIS A C 1
ATOM 1413 O O . HIS A 1 177 ? -6.268 4.124 14.535 1.00 92.00 177 HIS A O 1
ATOM 1419 N N . TYR A 1 178 ? -4.706 5.653 14.031 1.00 90.88 178 TYR A N 1
ATOM 1420 C CA . TYR A 1 178 ? -5.132 6.602 15.048 1.00 90.88 178 TYR A CA 1
ATOM 1421 C C . TYR A 1 178 ? -6.577 7.061 14.817 1.00 90.88 178 TYR A C 1
ATOM 1423 O O . TYR A 1 178 ? -7.393 6.974 15.733 1.00 90.88 178 TYR A O 1
ATOM 1431 N N . ALA A 1 179 ? -6.916 7.488 13.600 1.00 90.06 179 ALA A N 1
ATOM 1432 C CA . ALA A 1 179 ? -8.264 7.934 13.262 1.00 90.06 179 ALA A CA 1
ATOM 1433 C C . ALA A 1 179 ? -9.307 6.820 13.420 1.00 90.06 179 ALA A C 1
ATOM 1435 O O . ALA A 1 179 ? -10.346 7.041 14.038 1.00 90.06 179 ALA A O 1
ATOM 1436 N N . MET A 1 180 ? -8.986 5.601 12.974 1.00 91.38 180 MET A N 1
ATOM 1437 C CA . MET A 1 180 ? -9.822 4.422 13.196 1.00 91.38 180 MET A CA 1
ATOM 1438 C C . MET A 1 180 ? -10.066 4.199 14.691 1.00 91.38 180 MET A C 1
ATOM 1440 O O . MET A 1 180 ? -11.214 4.058 15.106 1.00 91.38 180 MET A O 1
ATOM 1444 N N . ARG A 1 181 ? -9.018 4.219 15.531 1.00 93.12 181 ARG A N 1
ATOM 1445 C CA . ARG A 1 181 ? -9.174 4.077 16.990 1.00 93.12 181 ARG A CA 1
ATOM 1446 C C . ARG A 1 181 ? -10.108 5.135 17.558 1.00 93.12 181 ARG A C 1
ATOM 1448 O O . ARG A 1 181 ? -10.982 4.787 18.342 1.00 93.12 181 ARG A O 1
ATOM 1455 N N . GLN A 1 182 ? -9.945 6.398 17.166 1.00 91.38 182 GLN A N 1
ATOM 1456 C CA . GLN A 1 182 ? -10.818 7.478 17.635 1.00 91.38 182 GLN A CA 1
ATOM 1457 C C . GLN A 1 182 ? -12.269 7.268 17.198 1.00 91.38 182 GLN A C 1
ATOM 1459 O O . GLN A 1 182 ? -13.170 7.413 18.017 1.00 91.38 182 GLN A O 1
ATOM 1464 N N . HIS A 1 183 ? -12.502 6.850 15.954 1.00 92.56 183 HIS A N 1
ATOM 1465 C CA . HIS A 1 183 ? -13.840 6.523 15.458 1.00 92.56 183 HIS A CA 1
ATOM 1466 C C . HIS A 1 183 ? -14.507 5.418 16.282 1.00 92.56 183 HIS A C 1
ATOM 1468 O O . HIS A 1 183 ? -15.611 5.603 16.794 1.00 92.56 183 HIS A O 1
ATOM 1474 N N . TYR A 1 184 ? -13.813 4.296 16.496 1.00 91.75 184 TYR A N 1
ATOM 1475 C CA . TYR A 1 184 ? -14.331 3.202 17.321 1.00 91.75 184 TYR A CA 1
ATOM 1476 C C . TYR A 1 184 ? -14.566 3.633 18.773 1.00 91.75 184 TYR A C 1
ATOM 1478 O O . TYR A 1 184 ? -15.595 3.297 19.354 1.00 91.75 184 TYR A O 1
ATOM 1486 N N . LYS A 1 185 ? -13.652 4.413 19.359 1.00 90.88 185 LYS A N 1
ATOM 1487 C CA . LYS A 1 185 ? -13.805 4.942 20.720 1.00 90.88 185 LYS A CA 1
ATOM 1488 C C . LYS A 1 185 ? -15.038 5.834 20.829 1.00 90.88 185 LYS A C 1
ATOM 1490 O O . LYS A 1 185 ? -15.887 5.584 21.675 1.00 90.88 185 LYS A O 1
ATOM 1495 N N . ASN A 1 186 ? -15.185 6.804 19.935 1.00 90.19 186 ASN A N 1
ATOM 1496 C CA . ASN A 1 186 ? -16.314 7.732 19.944 1.00 90.19 186 ASN A CA 1
ATOM 1497 C C . ASN A 1 186 ? -17.654 7.019 19.741 1.00 90.19 186 ASN A C 1
ATOM 1499 O O . ASN A 1 186 ? -18.650 7.410 20.339 1.00 90.19 186 ASN A O 1
ATOM 1503 N N . LYS A 1 187 ? -17.676 5.964 18.921 1.00 89.19 187 LYS A N 1
ATOM 1504 C CA . LYS A 1 187 ? -18.895 5.223 18.591 1.00 89.19 187 LYS A CA 1
ATOM 1505 C C . LYS A 1 187 ? -19.306 4.200 19.652 1.00 89.19 187 LYS A C 1
ATOM 1507 O O . LYS A 1 187 ? -20.495 3.946 19.806 1.00 89.19 187 LYS A O 1
ATOM 1512 N N . PHE A 1 188 ? -18.344 3.579 20.339 1.00 87.88 188 PHE A N 1
ATOM 1513 C CA . PHE A 1 188 ? -18.601 2.422 21.208 1.00 87.88 188 PHE A CA 1
ATOM 1514 C C . PHE A 1 188 ? -18.254 2.636 22.688 1.00 87.88 188 PHE A C 1
ATOM 1516 O O . PHE A 1 188 ? -18.594 1.777 23.498 1.00 87.88 188 PHE A O 1
ATOM 1523 N N . LEU A 1 189 ? -17.604 3.744 23.067 1.00 85.44 189 LEU A N 1
ATOM 1524 C CA . LEU A 1 189 ? -17.376 4.099 24.478 1.00 85.44 189 LEU A CA 1
ATOM 1525 C C . LEU A 1 189 ? -18.446 5.034 25.057 1.00 85.44 189 LEU A C 1
ATOM 1527 O O . LEU A 1 189 ? -18.431 5.301 26.258 1.00 85.44 189 LEU A O 1
ATOM 1531 N N . SER A 1 190 ? -19.391 5.520 24.250 1.00 82.12 190 SER A N 1
ATOM 1532 C CA . SER A 1 190 ? -20.579 6.204 24.762 1.00 82.12 190 SER A CA 1
ATOM 1533 C C . SER A 1 190 ? -21.564 5.171 25.311 1.00 82.12 190 SER A C 1
ATOM 1535 O O . SER A 1 190 ? -22.332 4.572 24.558 1.00 82.12 190 SER A O 1
ATOM 1537 N N . PHE A 1 191 ? -21.518 4.937 26.622 1.00 79.25 191 PHE A N 1
ATOM 1538 C CA . PHE A 1 191 ? -22.481 4.078 27.306 1.00 79.25 191 PHE A CA 1
ATOM 1539 C C . PHE A 1 191 ? -23.703 4.884 27.739 1.00 79.25 191 PHE A C 1
ATOM 1541 O O . PHE A 1 191 ? -23.576 5.847 28.496 1.00 79.25 191 PHE A O 1
ATOM 1548 N N . ASP A 1 192 ? -24.891 4.437 27.339 1.00 79.19 192 ASP A N 1
ATOM 1549 C CA . ASP A 1 192 ? -26.132 4.937 27.925 1.00 79.19 192 ASP A CA 1
ATOM 1550 C C . ASP A 1 192 ? -26.243 4.481 29.387 1.00 79.19 192 ASP A C 1
ATOM 1552 O O . ASP A 1 192 ? -25.737 3.407 29.754 1.00 79.19 192 ASP A O 1
ATOM 1556 N N . SER A 1 193 ? -26.942 5.263 30.221 1.00 75.31 193 SER A N 1
ATOM 1557 C CA . SER A 1 193 ? -27.202 4.933 31.634 1.00 75.31 193 SER A CA 1
ATOM 1558 C C . SER A 1 193 ? -27.780 3.530 31.811 1.00 75.31 193 SER A C 1
ATOM 1560 O O . SER A 1 193 ? -27.478 2.857 32.793 1.00 75.31 193 SER A O 1
ATOM 1562 N N . ASP A 1 194 ? -28.531 3.072 30.813 1.00 82.06 194 ASP A N 1
ATOM 1563 C CA . ASP A 1 194 ? -29.283 1.821 30.834 1.00 82.06 194 ASP A CA 1
ATOM 1564 C C . ASP A 1 194 ? -28.462 0.627 30.308 1.00 82.06 194 ASP A C 1
ATOM 1566 O O . ASP A 1 194 ? -28.908 -0.521 30.352 1.00 82.06 194 ASP A O 1
ATOM 1570 N N . THR A 1 195 ? -27.236 0.867 29.825 1.00 83.00 195 THR A N 1
ATOM 1571 C CA . THR A 1 195 ? -26.355 -0.195 29.321 1.00 83.00 195 THR A CA 1
ATOM 1572 C C . THR A 1 195 ? -25.873 -1.065 30.476 1.00 83.00 195 THR A C 1
ATOM 1574 O O . THR A 1 195 ? -25.144 -0.590 31.352 1.00 83.00 195 THR A O 1
ATOM 1577 N N . SER A 1 196 ? -26.223 -2.354 30.453 1.00 87.06 196 SER A N 1
ATOM 1578 C CA . SER A 1 196 ? -25.833 -3.308 31.495 1.00 87.06 196 SER A CA 1
ATOM 1579 C C . SER A 1 196 ? -24.311 -3.460 31.614 1.00 87.06 196 SER A C 1
ATOM 1581 O O . SER A 1 196 ? -23.575 -3.359 30.630 1.00 87.06 196 SER A O 1
ATOM 1583 N N . PHE A 1 197 ? -23.826 -3.749 32.826 1.00 86.75 197 PHE A N 1
ATOM 1584 C CA . PHE A 1 197 ? -22.397 -3.957 33.091 1.00 86.75 197 PHE A CA 1
ATOM 1585 C C . PHE A 1 197 ? -21.763 -4.987 32.151 1.00 86.75 197 PHE A C 1
ATOM 1587 O O . PHE A 1 197 ? -20.687 -4.757 31.605 1.00 86.75 197 PHE A O 1
ATOM 1594 N N . GLU A 1 198 ? -22.447 -6.112 31.950 1.00 88.12 198 GLU A N 1
ATOM 1595 C CA . GLU A 1 198 ? -21.964 -7.197 31.100 1.00 88.12 198 GLU A CA 1
ATOM 1596 C C . GLU A 1 198 ? -21.796 -6.745 29.644 1.00 88.12 198 GLU A C 1
ATOM 1598 O O . GLU A 1 198 ? -20.775 -7.045 29.024 1.00 88.12 198 GLU A O 1
ATOM 1603 N N . LEU A 1 199 ? -22.741 -5.954 29.117 1.00 89.06 199 LEU A N 1
ATOM 1604 C CA . LEU A 1 199 ? -22.630 -5.385 27.773 1.00 89.06 199 LEU A CA 1
ATOM 1605 C C . LEU A 1 199 ? -21.434 -4.436 27.661 1.00 89.06 199 LEU A C 1
ATOM 1607 O O . LEU A 1 199 ? -20.671 -4.560 26.704 1.00 89.06 199 LEU A O 1
ATOM 1611 N N . ARG A 1 200 ? -21.209 -3.567 28.657 1.00 89.00 200 ARG A N 1
ATOM 1612 C CA . ARG A 1 200 ? -20.042 -2.665 28.676 1.00 89.00 200 ARG A CA 1
ATOM 1613 C C . ARG A 1 200 ? -18.729 -3.449 28.672 1.00 89.00 200 ARG A C 1
ATOM 1615 O O . ARG A 1 200 ? -17.834 -3.154 27.886 1.00 89.00 200 ARG A O 1
ATOM 1622 N N . VAL A 1 201 ? -18.619 -4.493 29.499 1.00 91.50 201 VAL A N 1
ATOM 1623 C CA . VAL A 1 201 ? -17.421 -5.351 29.548 1.00 91.50 201 VAL A CA 1
ATOM 1624 C C . VAL A 1 201 ? -17.198 -6.073 28.219 1.00 91.50 201 VAL A C 1
ATOM 1626 O O . VAL A 1 201 ? -16.070 -6.104 27.726 1.00 91.50 201 VAL A O 1
ATOM 1629 N N . ASN A 1 202 ? -18.254 -6.617 27.613 1.00 92.56 202 ASN A N 1
ATOM 1630 C CA . ASN A 1 202 ? -18.159 -7.293 26.320 1.00 92.56 202 ASN A CA 1
ATOM 1631 C C . ASN A 1 202 ? -17.751 -6.328 25.197 1.00 92.56 202 ASN A C 1
ATOM 1633 O O . ASN A 1 202 ? -16.907 -6.681 24.375 1.00 92.56 202 ASN A O 1
ATOM 1637 N N . GLN A 1 203 ? -18.273 -5.098 25.195 1.00 91.88 203 GLN A N 1
ATOM 1638 C CA . GLN A 1 203 ? -17.875 -4.052 24.248 1.00 91.88 203 GLN A CA 1
ATOM 1639 C C . GLN A 1 203 ? -16.402 -3.665 24.412 1.00 91.88 203 GLN A C 1
ATOM 1641 O O . GLN A 1 203 ? -15.670 -3.630 23.425 1.00 91.88 203 GLN A O 1
ATOM 1646 N N . LEU A 1 204 ? -15.932 -3.446 25.645 1.00 93.62 204 LEU A N 1
ATOM 1647 C CA . LEU A 1 204 ? -14.520 -3.158 25.917 1.00 93.62 204 LEU A CA 1
ATOM 1648 C C . LEU A 1 204 ? -13.609 -4.309 25.479 1.00 93.62 204 LEU A C 1
ATOM 1650 O O . LEU A 1 204 ? -12.549 -4.078 24.894 1.00 93.62 204 LEU A O 1
ATOM 1654 N N . LYS A 1 205 ? -14.025 -5.554 25.739 1.00 95.12 205 LYS A N 1
ATOM 1655 C CA . LYS A 1 205 ? -13.288 -6.747 25.320 1.00 95.12 205 LYS A CA 1
ATOM 1656 C C . LYS A 1 205 ? -13.189 -6.821 23.796 1.00 95.12 205 LYS A C 1
ATOM 1658 O O . LYS A 1 205 ? -12.093 -7.016 23.282 1.00 95.12 205 LYS A O 1
ATOM 1663 N N . TRP A 1 206 ? -14.293 -6.597 23.087 1.00 94.12 206 TRP A N 1
ATOM 1664 C CA . TRP A 1 206 ? -14.310 -6.560 21.625 1.00 94.12 206 TRP A CA 1
ATOM 1665 C C . TRP A 1 206 ? -13.426 -5.435 21.061 1.00 94.12 206 TRP A C 1
ATOM 1667 O O . TRP A 1 206 ? -12.614 -5.688 20.175 1.00 94.12 206 TRP A O 1
ATOM 1677 N N . LEU A 1 207 ? -13.500 -4.218 21.616 1.00 93.56 207 LEU A N 1
ATOM 1678 C CA . LEU A 1 207 ? -12.652 -3.085 21.210 1.00 93.56 207 LEU A CA 1
ATOM 1679 C C . LEU A 1 207 ? -11.156 -3.390 21.370 1.00 93.56 207 LEU A C 1
ATOM 1681 O O . LEU A 1 207 ? -10.337 -2.994 20.540 1.00 93.56 207 LEU A O 1
ATOM 1685 N N . LYS A 1 208 ? -10.791 -4.114 22.428 1.00 94.38 208 LYS A N 1
ATOM 1686 C CA . LYS A 1 208 ? -9.431 -4.615 22.622 1.00 94.38 208 LYS A CA 1
ATOM 1687 C C . LYS A 1 208 ? -9.066 -5.682 21.584 1.00 94.38 208 LYS A C 1
ATOM 1689 O O . LYS A 1 208 ? -7.978 -5.619 21.018 1.00 94.38 208 LYS A O 1
ATOM 1694 N N . GLU A 1 209 ? -9.948 -6.646 21.320 1.00 92.88 209 GLU A N 1
ATOM 1695 C CA . GLU A 1 209 ? -9.711 -7.717 20.339 1.00 92.88 209 GLU A CA 1
ATOM 1696 C C . GLU A 1 209 ? -9.454 -7.162 18.932 1.00 92.88 209 GLU A C 1
ATOM 1698 O O . GLU A 1 209 ? -8.525 -7.606 18.260 1.00 92.88 209 GLU A O 1
ATOM 1703 N N . ILE A 1 210 ? -10.194 -6.127 18.521 1.00 90.69 210 ILE A N 1
ATOM 1704 C CA . ILE A 1 210 ? -9.971 -5.447 17.237 1.00 90.69 210 ILE A CA 1
ATOM 1705 C C . ILE A 1 210 ? -8.796 -4.455 17.264 1.00 90.69 210 ILE A C 1
ATOM 1707 O O . ILE A 1 210 ? -8.572 -3.769 16.276 1.00 90.69 210 ILE A O 1
ATOM 1711 N N . LYS A 1 211 ? -8.036 -4.356 18.366 1.00 93.00 211 LYS A N 1
ATOM 1712 C CA . LYS A 1 211 ? -6.903 -3.421 18.558 1.00 93.00 211 LYS A CA 1
ATOM 1713 C C . LYS A 1 211 ? -7.288 -1.932 18.531 1.00 93.00 211 LYS A C 1
ATOM 1715 O O . LYS A 1 211 ? -6.426 -1.071 18.319 1.00 93.00 211 LYS A O 1
ATOM 1720 N N . ALA A 1 212 ? -8.560 -1.613 18.778 1.00 92.31 212 ALA A N 1
ATOM 1721 C CA . ALA A 1 212 ? -9.015 -0.235 18.942 1.00 92.31 212 ALA A CA 1
ATOM 1722 C C . ALA A 1 212 ? -8.572 0.362 20.295 1.00 92.31 212 ALA A C 1
ATOM 1724 O O . ALA A 1 212 ? -8.326 1.568 20.388 1.00 92.31 212 ALA A O 1
ATOM 1725 N N . LEU A 1 213 ? -8.434 -0.490 21.319 1.00 91.94 213 LEU A N 1
ATOM 1726 C CA . LEU A 1 213 ? -7.896 -0.159 22.643 1.00 91.94 213 LEU A CA 1
ATOM 1727 C C . LEU A 1 213 ? -6.547 -0.837 22.883 1.00 91.94 213 LEU A C 1
ATOM 1729 O O . LEU A 1 213 ? -6.348 -1.987 22.485 1.00 91.94 213 LEU A O 1
ATOM 1733 N N . THR A 1 214 ? -5.641 -0.148 23.580 1.00 91.44 214 THR A N 1
ATOM 1734 C CA . THR A 1 214 ? -4.449 -0.801 24.142 1.00 91.44 214 THR A CA 1
ATOM 1735 C C . THR A 1 214 ? -4.801 -1.607 25.397 1.00 91.44 214 THR A C 1
ATOM 1737 O O . THR A 1 214 ? -5.882 -1.471 25.972 1.00 91.44 214 THR A O 1
ATOM 1740 N N . GLU A 1 215 ? -3.885 -2.470 25.838 1.00 92.38 215 GLU A N 1
ATOM 1741 C CA . GLU A 1 215 ? -4.064 -3.258 27.065 1.00 92.38 215 GLU A CA 1
ATOM 1742 C C . GLU A 1 215 ? -4.200 -2.380 28.313 1.00 92.38 215 GLU A C 1
ATOM 1744 O O . GLU A 1 215 ? -4.947 -2.707 29.238 1.00 92.38 215 GLU A O 1
ATOM 1749 N N . GLU A 1 216 ? -3.475 -1.265 28.344 1.00 92.06 216 GLU A N 1
ATOM 1750 C CA . GLU A 1 216 ? -3.507 -0.284 29.422 1.00 92.06 216 GLU A CA 1
ATOM 1751 C C . GLU A 1 216 ? -4.855 0.439 29.446 1.00 92.06 216 GLU A C 1
ATOM 1753 O O . GLU A 1 216 ? -5.523 0.434 30.480 1.00 92.06 216 GLU A O 1
ATOM 1758 N N . GLU A 1 217 ? -5.296 0.957 28.293 1.00 90.44 217 GLU A N 1
ATOM 1759 C CA . GLU A 1 217 ? -6.591 1.634 28.144 1.00 90.44 217 GLU A CA 1
ATOM 1760 C C . GLU A 1 217 ? -7.753 0.705 28.518 1.00 90.44 217 GLU A C 1
ATOM 1762 O O . GLU A 1 217 ? -8.678 1.095 29.229 1.00 90.44 217 GLU A O 1
ATOM 1767 N N . TYR A 1 218 ? -7.691 -0.560 28.092 1.00 92.69 218 TYR A N 1
ATOM 1768 C CA . TYR A 1 218 ? -8.690 -1.564 28.444 1.00 92.69 218 TYR A CA 1
ATOM 1769 C C . TYR A 1 218 ? -8.784 -1.782 29.962 1.00 92.69 218 TYR A C 1
ATOM 1771 O O . TYR A 1 218 ? -9.886 -1.833 30.511 1.00 92.69 218 TYR A O 1
ATOM 1779 N N . LYS A 1 219 ? -7.647 -1.904 30.661 1.00 92.56 219 LYS A N 1
ATOM 1780 C CA . LYS A 1 219 ? -7.626 -2.096 32.122 1.00 92.56 219 LYS A CA 1
ATOM 1781 C C . LYS A 1 219 ? -8.159 -0.877 32.868 1.00 92.56 219 LYS A C 1
ATOM 1783 O O . LYS A 1 219 ? -8.889 -1.048 33.843 1.00 92.56 219 LYS A O 1
ATOM 1788 N N . GLU A 1 220 ? -7.801 0.321 32.420 1.00 91.62 220 GLU A N 1
ATOM 1789 C CA . GLU A 1 220 ? -8.280 1.577 32.996 1.00 91.62 220 GLU A CA 1
ATOM 1790 C C . GLU A 1 220 ? -9.806 1.688 32.883 1.00 91.62 220 GLU A C 1
ATOM 1792 O O . GLU A 1 220 ? -10.493 1.831 33.897 1.00 91.62 220 GLU A O 1
ATOM 1797 N N . LEU A 1 221 ? -10.350 1.488 31.678 1.00 89.31 221 LEU A N 1
ATOM 1798 C CA . LEU A 1 221 ? -11.792 1.538 31.425 1.00 89.31 221 LEU A CA 1
ATOM 1799 C C . LEU A 1 221 ? -12.555 0.429 32.161 1.00 89.31 221 LEU A C 1
ATOM 1801 O O . LEU A 1 221 ? -13.632 0.669 32.711 1.00 89.31 221 LEU A O 1
ATOM 1805 N N . LEU A 1 222 ? -11.995 -0.782 32.238 1.00 89.56 222 LEU A N 1
ATOM 1806 C CA . LEU A 1 222 ? -12.601 -1.888 32.981 1.00 89.56 222 LEU A CA 1
ATOM 1807 C C . LEU A 1 222 ? -12.695 -1.585 34.483 1.00 89.56 222 LEU A C 1
ATOM 1809 O O . LEU A 1 222 ? -13.683 -1.948 35.123 1.00 89.56 222 LEU A O 1
ATOM 1813 N N . ASN A 1 223 ? -11.682 -0.930 35.054 1.00 87.88 223 ASN A N 1
ATOM 1814 C CA . ASN A 1 223 ? -11.693 -0.529 36.458 1.00 87.88 223 ASN A CA 1
ATOM 1815 C C . ASN A 1 223 ? -12.707 0.594 36.714 1.00 87.88 223 ASN A C 1
ATOM 1817 O O . ASN A 1 223 ? -13.483 0.475 37.661 1.00 87.88 223 ASN A O 1
ATOM 1821 N N . ALA A 1 224 ? -12.768 1.607 35.843 1.00 85.00 224 ALA A N 1
ATOM 1822 C CA . ALA A 1 224 ? -13.764 2.679 35.922 1.00 85.00 224 ALA A CA 1
ATOM 1823 C C . ALA A 1 224 ? -15.206 2.136 35.857 1.00 85.00 224 ALA A C 1
ATOM 1825 O O . ALA A 1 224 ? -16.073 2.508 36.647 1.00 85.00 224 ALA A O 1
ATOM 1826 N N . THR A 1 225 ? -15.445 1.146 34.991 1.00 82.75 225 THR A N 1
ATOM 1827 C CA . THR A 1 225 ? -16.765 0.508 34.855 1.00 82.75 225 THR A CA 1
ATOM 1828 C C . THR A 1 225 ? -17.183 -0.246 36.129 1.00 82.75 225 THR A C 1
ATOM 1830 O O . THR A 1 225 ? -18.370 -0.358 36.434 1.00 82.75 225 THR A O 1
ATOM 1833 N N . LYS A 1 226 ? -16.224 -0.776 36.903 1.00 79.62 226 LYS A N 1
ATOM 1834 C CA . LYS A 1 226 ? -16.509 -1.423 38.195 1.00 79.62 226 LYS A CA 1
ATOM 1835 C C . LYS A 1 226 ? -16.852 -0.408 39.279 1.00 79.62 226 LYS A C 1
ATOM 1837 O O . LYS A 1 226 ? -17.699 -0.714 40.110 1.00 79.62 226 LYS A O 1
ATOM 1842 N N . THR A 1 227 ? -16.209 0.761 39.283 1.00 66.19 227 THR A N 1
ATOM 1843 C CA . THR A 1 227 ? -16.443 1.809 40.287 1.00 66.19 227 THR A CA 1
ATOM 1844 C C . THR A 1 227 ? -17.770 2.536 40.086 1.00 66.19 227 THR A C 1
ATOM 1846 O O . THR A 1 227 ? -18.438 2.830 41.074 1.00 66.19 227 THR A O 1
ATOM 1849 N N . ASP A 1 228 ? -18.211 2.731 38.841 1.00 60.50 228 ASP A N 1
ATOM 1850 C CA . ASP A 1 228 ? -19.494 3.392 38.545 1.00 60.50 228 ASP A CA 1
ATOM 1851 C C . ASP A 1 228 ? -20.719 2.563 38.976 1.00 60.50 228 ASP A C 1
ATOM 1853 O O . ASP A 1 228 ? -21.770 3.115 39.291 1.00 60.50 228 ASP A O 1
ATOM 1857 N N . ASN A 1 229 ? -20.578 1.237 39.082 1.00 52.50 229 ASN A N 1
ATOM 1858 C CA . ASN A 1 229 ? -21.635 0.338 39.563 1.00 52.50 229 ASN A CA 1
ATOM 1859 C C . ASN A 1 229 ? -21.687 0.177 41.093 1.00 52.50 229 ASN A C 1
ATOM 1861 O O . ASN A 1 229 ? -22.482 -0.617 41.596 1.00 52.50 229 ASN A O 1
ATOM 1865 N N . VAL A 1 230 ? -20.872 0.913 41.859 1.00 48.88 230 VAL A N 1
ATOM 1866 C CA . VAL A 1 230 ? -20.861 0.821 43.334 1.00 48.88 230 VAL A CA 1
ATOM 1867 C C . VAL A 1 230 ? -22.025 1.594 43.985 1.00 48.88 230 VAL A C 1
ATOM 1869 O O . VAL A 1 230 ? -22.186 1.570 45.204 1.00 48.88 230 VAL A O 1
ATOM 1872 N N . ILE A 1 231 ? -22.940 2.193 43.212 1.00 49.50 231 ILE A N 1
ATOM 1873 C CA . ILE A 1 231 ? -24.219 2.703 43.742 1.00 49.50 231 ILE A CA 1
ATOM 1874 C C . ILE A 1 231 ? -25.212 1.536 43.896 1.00 49.50 231 ILE A C 1
ATOM 1876 O O . ILE A 1 231 ? -26.205 1.413 43.187 1.00 49.50 231 ILE A O 1
ATOM 1880 N N . GLY A 1 232 ? -24.917 0.641 44.835 1.00 43.47 232 GLY A N 1
ATOM 1881 C CA . GLY A 1 232 ? -25.734 -0.520 45.170 1.00 43.47 232 GLY A CA 1
ATOM 1882 C C . GLY A 1 232 ? -25.560 -0.870 46.641 1.00 43.47 232 GLY A C 1
ATOM 1883 O O . GLY A 1 232 ? -24.732 -1.704 46.977 1.00 43.47 232 GLY A O 1
ATOM 1884 N N . PHE A 1 233 ? -26.319 -0.168 47.488 1.00 40.22 233 PHE A N 1
ATOM 1885 C CA . PHE A 1 233 ? -26.588 -0.394 48.915 1.00 40.22 233 PHE A CA 1
ATOM 1886 C C . PHE A 1 233 ? -25.528 -1.168 49.722 1.00 40.22 233 PHE A C 1
ATOM 1888 O O . PHE A 1 233 ? -25.468 -2.398 49.694 1.00 40.22 233 PHE A O 1
ATOM 1895 N N . TYR A 1 234 ? -24.810 -0.448 50.592 1.00 36.41 234 TYR A N 1
ATOM 1896 C CA . TYR A 1 234 ? -24.257 -1.047 51.808 1.00 36.41 234 TYR A CA 1
ATOM 1897 C C . TYR A 1 234 ? -25.372 -1.833 52.519 1.00 36.41 234 TYR A C 1
ATOM 1899 O O . TYR A 1 234 ? -26.335 -1.243 53.012 1.00 36.41 234 TYR A O 1
ATOM 1907 N N . ARG A 1 235 ? -25.250 -3.163 52.597 1.00 39.84 235 ARG A N 1
ATOM 1908 C CA . ARG A 1 235 ? -25.958 -3.923 53.629 1.00 39.84 235 ARG A CA 1
ATOM 1909 C C . ARG A 1 235 ? -25.339 -3.519 54.960 1.00 39.84 235 ARG A C 1
ATOM 1911 O O . ARG A 1 235 ? -24.203 -3.890 55.245 1.00 39.84 235 ARG A O 1
ATOM 1918 N N . SER A 1 236 ? -26.078 -2.739 55.745 1.00 40.00 236 SER A N 1
ATOM 1919 C CA . SER A 1 236 ? -25.840 -2.670 57.184 1.00 40.00 236 SER A CA 1
ATOM 1920 C C . SER A 1 236 ? -25.925 -4.093 57.724 1.00 40.00 236 SER A C 1
ATOM 1922 O O . SER A 1 236 ? -26.945 -4.757 57.520 1.00 40.00 236 SER A 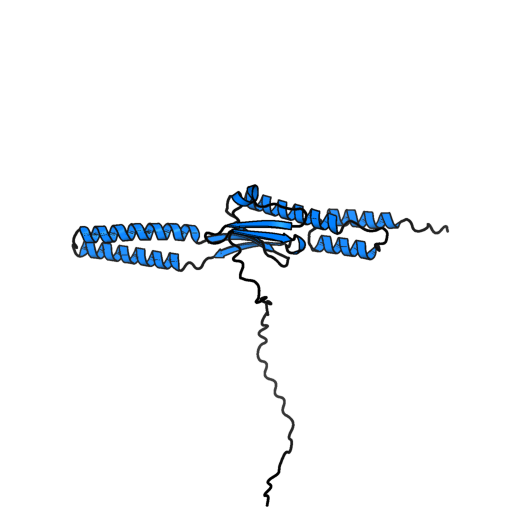O 1
ATOM 1924 N N . ASN A 1 237 ? -24.847 -4.549 58.359 1.00 42.75 237 ASN A N 1
ATOM 1925 C CA . ASN A 1 237 ? -24.956 -5.599 59.368 1.00 42.75 237 ASN A CA 1
ATOM 1926 C C . ASN A 1 237 ? -25.742 -5.077 60.574 1.00 42.75 237 ASN A C 1
ATOM 1928 O O . ASN A 1 237 ? -25.803 -3.831 60.735 1.00 42.75 237 ASN A O 1
#

Mean predicted aligned error: 14.49 Å

Solvent-accessible surface area (backbone atoms only — not comparable to full-atom values): 14332 Å² total; per-residue (Å²): 140,87,82,91,82,85,86,88,86,80,90,84,84,88,85,89,77,91,74,92,75,78,86,75,80,75,80,77,74,82,72,74,93,78,66,79,83,73,74,74,68,64,53,51,44,75,49,37,82,77,58,44,47,79,52,82,67,26,40,39,46,70,42,81,53,100,90,48,77,49,73,50,74,45,45,44,84,34,42,31,85,40,78,46,80,46,73,50,76,52,84,59,59,68,43,55,51,41,50,51,49,42,54,50,37,52,50,52,41,53,50,36,61,75,68,66,50,59,68,71,58,51,50,50,38,52,52,49,36,53,54,48,49,52,52,34,51,57,42,56,70,66,40,64,49,51,31,36,33,36,25,81,39,86,43,73,48,54,35,36,35,68,37,72,36,50,64,64,38,49,55,49,52,51,50,50,51,50,48,42,26,50,37,52,44,68,69,66,66,70,73,58,95,84,59,51,69,67,58,53,53,52,49,51,51,49,37,38,73,65,62,50,36,53,77,65,57,45,52,54,52,55,51,51,59,55,59,71,62,64,86,62,75,86,78,78,127

Foldseek 3Di:
DDDDDDDDDDDDDDDDDDDDDDDPPPPCPPDPPPDPPPPLPADFCVVCVVPFDLDLFFTWDWDDDPVDIDIDTDGLQQFAQDKDKDKDQDPCVVLVVLVVVLVVLVVVLVVCVVVVHDPVVNVVSVVVSVVSVVVSVVSVVVGIFTWMWGHDGNDIRIHTCPHVHNVSVVVVSVVSLVSSLVSLCVVQVPDDPPQDLVNNLVSLVVCVVRVSDDPVRSVVSNVVSVVVPVPDDDDDD

Secondary structure (DSSP, 8-state):
--------------------------------TTS-------B-HHHHHHH-EE-SSEEEEEEE-SS-EEEEEEEGGGS-SEEEEEEEE---HHHHHHHHHHHHHHHHHHHHHHTT--HHHHHHHHHHHHHHHHHHHHHHHTSEEEEEEEESSSS-EEEESSSS-HHHHHHHHHHHHHHHHHHHHHHHS---TT--HHHHHHHHHHHHHTTSS-HHHHHHHHHHHHHHTT-S-----

Radius of gyration: 32.81 Å; Cα contacts (8 Å, |Δi|>4): 224; chains: 1; bounding box: 89×74×104 Å